Protein AF-A0A815ZXZ0-F1 (afdb_monomer_lite)

Foldseek 3Di:
D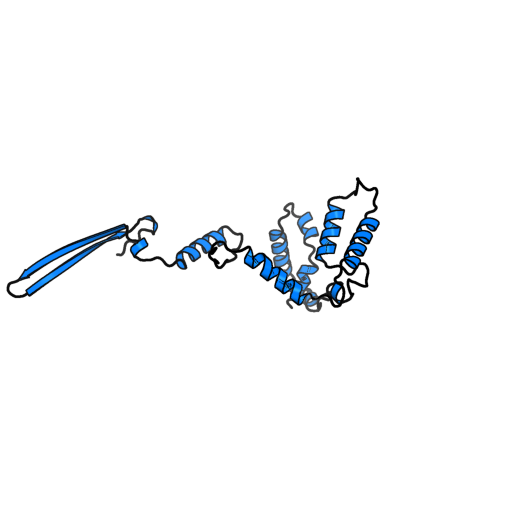ALLVLQVVVQPLVVVCVVPVDPDPVVSVVVSVVVVVPDDVVVSVVSVPDPDPPDDQLCVVDPLLPDQPSDGPVVVVVLVVCCVVCVDPVVPPDDSVRVSSVVSVVSNVPDDDPPDPVVVVVVCVVPVVVVVVPDDDPDPDDDDDFDPDPVRVVVVVVVVVVPDDDDPVNFFPDKDKDWDWDDDPPDTDIDIDIDTDTDCVVPDDPPD

Sequence (208 aa):
MTPFINYSRFFDLNTLTNSSKSKDINEARSIMVQTWRNLSDDKRQQYNHGVVKFYSPVTENYLPASNLGAITERLDDLIRNNITTHGKLDQTNMDKRTFEKMIHFKSLKSCIDPGESVEILAAQSIGEPSTQMTLNSKNTNNEVPILHSSSALGKAKRLQRRWSRLLFSQVIKTLNIHKKLSLKLNDHKHTYKIEFYFDEKYGKKTIK

Secondary structure (DSSP, 8-state):
--HHHHHHHHS-HHHHHTTSS---HHHHHHHHHHHHHHS-HHHHHTTTS--------HHHHS-TTTSTT---HHHHHHHHHHHHHTSS-TTTT--HHHHHHHHHHHHHHTSPPTT--HHHHHHHHHHHHHHH--S------------SSHHHHHHHHHHHHHHS---HHHHEEEEEEEEEEEEETTEEEEEEEEEEEE-GGG------

Structure (mmCIF, N/CA/C/O backbone):
data_AF-A0A815ZXZ0-F1
#
_entry.id   AF-A0A815ZXZ0-F1
#
loop_
_atom_site.group_PDB
_atom_site.id
_atom_site.type_symbol
_atom_site.label_atom_id
_atom_site.label_alt_id
_atom_site.label_comp_id
_atom_site.label_asym_id
_atom_site.label_entity_id
_atom_site.label_seq_id
_atom_site.pdbx_PDB_ins_code
_atom_site.Cartn_x
_atom_site.Cartn_y
_atom_site.Cartn_z
_atom_site.occupancy
_atom_site.B_iso_or_equiv
_atom_site.auth_seq_id
_atom_site.auth_comp_id
_atom_site.auth_asym_id
_atom_site.auth_atom_id
_atom_site.pdbx_PDB_model_num
ATOM 1 N N . MET A 1 1 ? -11.571 17.900 -16.005 1.00 54.81 1 MET A N 1
ATOM 2 C CA . MET A 1 1 ? -10.322 17.988 -15.209 1.00 54.81 1 MET A CA 1
ATOM 3 C C . MET A 1 1 ? -9.977 19.464 -15.036 1.00 54.81 1 MET A C 1
ATOM 5 O O . MET A 1 1 ? -10.298 20.225 -15.939 1.00 54.81 1 MET A O 1
ATOM 9 N N . THR A 1 2 ? -9.436 19.906 -13.896 1.00 72.50 2 THR A N 1
ATOM 10 C CA . THR A 1 2 ? -9.259 21.348 -13.632 1.00 72.50 2 THR A CA 1
ATOM 11 C C . THR A 1 2 ? -8.018 21.905 -14.350 1.00 72.50 2 THR A C 1
ATOM 13 O O . THR A 1 2 ? -6.964 21.270 -14.308 1.00 72.50 2 THR A O 1
ATOM 16 N N . PRO A 1 3 ? -8.083 23.098 -14.970 1.00 77.75 3 PRO A N 1
ATOM 17 C CA . PRO A 1 3 ? -6.946 23.701 -15.685 1.00 77.75 3 PRO A CA 1
ATOM 18 C C . PRO A 1 3 ? -5.706 23.952 -14.808 1.00 77.75 3 PRO A C 1
ATOM 20 O O . PRO A 1 3 ? -4.583 23.995 -15.309 1.00 77.75 3 PRO A O 1
ATOM 23 N N . PHE A 1 4 ? -5.882 24.011 -13.485 1.00 81.88 4 PHE A N 1
ATOM 24 C CA . PHE A 1 4 ? -4.778 24.067 -12.526 1.00 81.88 4 PHE A CA 1
ATOM 25 C C . PHE A 1 4 ? -3.883 22.816 -12.550 1.00 81.88 4 PHE A C 1
ATOM 27 O O . PHE A 1 4 ? -2.672 22.929 -12.379 1.00 81.88 4 PHE A O 1
ATOM 34 N N . ILE A 1 5 ? -4.450 21.627 -12.788 1.00 78.00 5 ILE A N 1
ATOM 35 C CA . ILE A 1 5 ? -3.670 20.381 -12.862 1.00 78.00 5 ILE A CA 1
ATOM 36 C C . ILE A 1 5 ? -2.712 20.439 -14.058 1.00 78.00 5 ILE A C 1
ATOM 38 O O . ILE A 1 5 ? -1.532 20.124 -13.913 1.00 78.00 5 ILE A O 1
ATOM 42 N N . ASN A 1 6 ? -3.187 20.927 -15.206 1.00 77.88 6 ASN A N 1
ATOM 43 C CA . ASN A 1 6 ? -2.356 21.117 -16.394 1.00 77.88 6 ASN A CA 1
ATOM 44 C C . ASN A 1 6 ? -1.231 22.122 -16.143 1.00 77.88 6 ASN A C 1
ATOM 46 O O . ASN A 1 6 ? -0.078 21.837 -16.452 1.00 77.88 6 ASN A O 1
ATOM 50 N N . TYR A 1 7 ? -1.548 23.254 -15.512 1.00 80.56 7 TYR A N 1
ATOM 51 C CA . TYR A 1 7 ? -0.552 24.248 -15.120 1.00 80.56 7 TYR A CA 1
ATOM 52 C C . TYR A 1 7 ? 0.526 23.679 -14.191 1.00 80.56 7 TYR A C 1
ATOM 54 O O . TYR A 1 7 ? 1.711 23.892 -14.427 1.00 80.56 7 TYR A O 1
ATOM 62 N N . SER A 1 8 ? 0.133 22.897 -13.178 1.00 78.25 8 SER A N 1
ATOM 63 C CA . SER A 1 8 ? 1.068 22.338 -12.192 1.00 78.25 8 SER A CA 1
ATOM 64 C C . SER A 1 8 ? 2.140 21.420 -12.789 1.00 78.25 8 SER A C 1
ATOM 66 O O . SER A 1 8 ? 3.202 21.266 -12.198 1.00 78.25 8 SER A O 1
ATOM 68 N N . ARG A 1 9 ? 1.887 20.833 -13.967 1.00 70.44 9 ARG A N 1
ATOM 69 C CA . ARG A 1 9 ? 2.828 19.938 -14.654 1.00 70.44 9 ARG A CA 1
ATOM 70 C C . ARG A 1 9 ? 3.883 20.683 -15.474 1.00 70.44 9 ARG A C 1
ATOM 72 O O . ARG A 1 9 ? 4.985 20.174 -15.622 1.00 70.44 9 ARG A O 1
ATOM 79 N N . PHE A 1 10 ? 3.547 21.862 -16.001 1.00 68.12 10 PHE A N 1
ATOM 80 C CA . PHE A 1 10 ? 4.496 22.747 -16.693 1.00 68.12 10 PHE A CA 1
ATOM 81 C C . PHE A 1 10 ? 5.265 23.653 -15.726 1.00 68.12 10 PHE A C 1
ATOM 83 O O . PHE A 1 10 ? 6.178 24.371 -16.127 1.00 68.12 10 PHE A O 1
ATOM 90 N N . PHE A 1 11 ? 4.878 23.642 -14.453 1.00 69.94 11 PHE A N 1
ATOM 91 C CA . PHE A 1 11 ? 5.520 24.413 -13.410 1.00 69.94 11 PHE A CA 1
ATOM 92 C C . PHE A 1 11 ? 6.686 23.608 -12.824 1.00 69.94 11 PHE A C 1
ATOM 94 O O . PHE A 1 11 ? 6.507 22.801 -11.912 1.00 69.94 11 PHE A O 1
ATOM 101 N N . ASP A 1 12 ? 7.890 23.815 -13.360 1.00 62.00 12 ASP A N 1
ATOM 102 C CA . ASP A 1 12 ? 9.103 23.186 -12.835 1.00 62.00 12 ASP A CA 1
ATOM 103 C C . ASP A 1 12 ? 9.381 23.669 -11.406 1.00 62.00 12 ASP A C 1
ATOM 105 O O . ASP A 1 12 ? 9.904 24.755 -11.168 1.00 62.00 12 ASP A O 1
ATOM 109 N N . LEU A 1 13 ? 9.058 22.832 -10.421 1.00 61.09 13 LEU A N 1
ATOM 110 C CA . LEU A 1 13 ? 9.315 23.131 -9.008 1.00 61.09 13 LEU A CA 1
ATOM 111 C C . LEU A 1 13 ? 10.818 23.320 -8.735 1.00 61.09 13 LEU A C 1
ATOM 113 O O . LEU A 1 13 ? 11.195 24.145 -7.905 1.00 61.09 13 LEU A O 1
ATOM 117 N N . ASN A 1 14 ? 11.673 22.608 -9.477 1.00 55.31 14 ASN A N 1
ATOM 118 C CA . ASN A 1 14 ? 13.122 22.601 -9.279 1.00 55.31 14 ASN A CA 1
ATOM 119 C C . ASN A 1 14 ? 13.812 23.913 -9.695 1.00 55.31 14 ASN A C 1
ATOM 121 O O . ASN A 1 14 ? 14.819 24.296 -9.100 1.00 55.31 14 ASN A O 1
ATOM 125 N N . THR A 1 15 ? 13.293 24.624 -10.700 1.00 57.81 15 THR A N 1
ATOM 126 C CA . THR A 1 15 ? 13.889 25.892 -11.163 1.00 57.81 15 THR A CA 1
ATOM 127 C C . THR A 1 15 ? 13.674 27.014 -10.145 1.00 57.81 15 THR A C 1
ATOM 129 O O . THR A 1 15 ? 14.557 27.848 -9.955 1.00 57.81 15 THR A O 1
ATOM 132 N N . LEU A 1 16 ? 12.560 26.979 -9.407 1.00 53.41 16 LEU A N 1
ATOM 133 C CA . LEU A 1 16 ? 12.253 27.923 -8.330 1.00 53.41 16 LEU A CA 1
ATOM 134 C C . LEU A 1 16 ? 12.920 27.556 -6.999 1.00 53.41 16 LEU A C 1
ATOM 136 O O . LEU A 1 16 ? 13.421 28.453 -6.322 1.00 53.41 16 LEU A O 1
ATOM 140 N N . THR A 1 17 ? 13.025 26.271 -6.638 1.00 52.16 17 THR A N 1
ATOM 141 C CA . THR A 1 17 ? 13.792 25.846 -5.445 1.00 52.16 17 THR A CA 1
ATOM 142 C C . THR A 1 17 ? 15.288 26.128 -5.559 1.00 52.16 17 THR A C 1
ATOM 144 O O . THR A 1 17 ? 15.982 26.145 -4.555 1.00 52.16 17 THR A O 1
ATOM 147 N N . ASN A 1 18 ? 15.813 26.351 -6.765 1.00 52.56 18 ASN A N 1
ATOM 148 C CA . ASN A 1 18 ? 17.195 26.804 -6.936 1.00 52.56 18 ASN A CA 1
ATOM 149 C C . ASN A 1 18 ? 17.353 28.312 -6.654 1.00 52.56 18 ASN A C 1
ATOM 151 O O . ASN A 1 18 ? 18.445 28.751 -6.302 1.00 52.56 18 ASN A O 1
ATOM 155 N N . SER A 1 19 ? 16.273 29.098 -6.774 1.00 53.25 19 SER A N 1
ATOM 156 C CA . SER A 1 19 ? 16.251 30.525 -6.414 1.00 53.25 19 SER A CA 1
ATOM 157 C C . SER A 1 19 ? 16.023 30.765 -4.914 1.00 53.25 19 SER A C 1
ATOM 159 O O . SER A 1 19 ? 16.573 31.711 -4.350 1.00 53.25 19 SER A O 1
ATOM 161 N N . SER A 1 20 ? 15.284 29.873 -4.247 1.00 51.66 20 SER A N 1
ATOM 162 C CA . SER A 1 20 ? 15.030 29.912 -2.804 1.00 51.66 20 SER A CA 1
ATOM 163 C C . SER A 1 20 ? 15.914 28.893 -2.087 1.00 51.66 20 SER A C 1
ATOM 165 O O . SER A 1 20 ? 15.788 27.699 -2.303 1.00 51.66 20 SER A O 1
ATOM 167 N N . LYS A 1 21 ? 16.799 29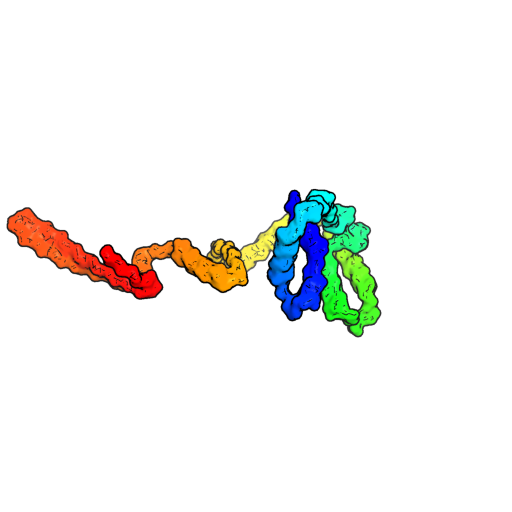.335 -1.189 1.00 51.06 21 LYS A N 1
ATOM 168 C CA . LYS A 1 21 ? 17.775 28.486 -0.465 1.00 51.06 21 LYS A CA 1
ATOM 169 C C . LYS A 1 21 ? 17.171 27.366 0.425 1.00 51.06 21 LYS A C 1
ATOM 171 O O . LYS A 1 21 ? 17.933 26.656 1.080 1.00 51.06 21 LYS A O 1
ATOM 176 N N . SER A 1 22 ? 15.850 27.181 0.471 1.00 50.78 22 SER A N 1
ATOM 177 C CA . SER A 1 22 ? 15.123 26.165 1.248 1.00 50.78 22 SER A CA 1
ATOM 178 C C . SER A 1 22 ? 14.596 25.031 0.348 1.00 50.78 22 SER A C 1
ATOM 180 O O . SER A 1 22 ? 13.819 25.245 -0.578 1.00 50.78 22 SER A O 1
ATOM 182 N N . LYS A 1 23 ? 14.958 23.775 0.653 1.00 56.69 23 LYS A N 1
ATOM 183 C CA . LYS A 1 23 ? 14.421 22.559 -0.002 1.00 56.69 23 LYS A CA 1
ATOM 184 C C . LYS A 1 23 ? 13.005 22.196 0.491 1.00 56.69 23 LYS A C 1
ATOM 186 O O . LYS A 1 23 ? 12.684 21.016 0.628 1.00 56.69 23 LYS A O 1
ATOM 191 N N . ASP A 1 24 ? 12.166 23.181 0.807 1.00 70.12 24 ASP A N 1
ATOM 192 C CA . ASP A 1 24 ? 10.838 22.932 1.369 1.00 70.12 24 ASP A CA 1
ATOM 193 C C . ASP A 1 24 ? 9.780 22.819 0.265 1.00 70.12 24 ASP A C 1
ATOM 195 O O . ASP A 1 24 ? 9.314 23.794 -0.326 1.00 70.12 24 ASP A O 1
ATOM 199 N N . ILE A 1 25 ? 9.352 21.584 -0.001 1.00 68.62 25 ILE A N 1
ATOM 200 C CA . ILE A 1 25 ? 8.386 21.242 -1.060 1.00 68.62 25 ILE A CA 1
ATOM 201 C C . ILE A 1 25 ? 7.045 21.983 -0.864 1.00 68.62 25 ILE A C 1
ATOM 203 O O . ILE A 1 25 ? 6.338 22.293 -1.826 1.00 68.62 25 ILE A O 1
ATOM 207 N N . ASN A 1 26 ? 6.681 22.290 0.383 1.00 75.62 26 ASN A N 1
ATOM 208 C CA . ASN A 1 26 ? 5.430 22.977 0.718 1.00 75.62 26 ASN A CA 1
ATOM 209 C C . ASN A 1 26 ? 5.439 24.465 0.332 1.00 75.62 26 ASN A C 1
ATOM 211 O O . ASN A 1 26 ? 4.397 25.013 -0.040 1.00 75.62 26 ASN A O 1
ATOM 215 N N . GLU A 1 27 ? 6.606 25.107 0.371 1.00 76.94 27 GLU A N 1
ATOM 216 C CA . GLU A 1 27 ? 6.781 26.499 -0.044 1.00 76.94 27 GLU A CA 1
ATOM 217 C C . GLU A 1 27 ? 6.644 26.616 -1.567 1.00 76.94 27 GLU A C 1
ATOM 219 O O . GLU A 1 27 ? 5.838 27.402 -2.067 1.00 76.94 27 GLU A O 1
ATOM 224 N N . ALA A 1 28 ? 7.309 25.722 -2.307 1.00 71.50 28 ALA A N 1
ATOM 225 C CA . ALA A 1 28 ? 7.220 25.653 -3.764 1.00 71.50 28 ALA A CA 1
ATOM 226 C C . ALA A 1 28 ? 5.778 25.407 -4.257 1.00 71.50 28 ALA A C 1
ATOM 228 O O . ALA A 1 28 ? 5.308 26.055 -5.196 1.00 71.50 28 ALA A O 1
ATOM 229 N N . ARG A 1 29 ? 5.023 24.540 -3.567 1.00 77.00 29 ARG A N 1
ATOM 230 C CA . ARG A 1 29 ? 3.589 24.327 -3.839 1.00 77.00 29 ARG A CA 1
ATOM 231 C C . ARG A 1 29 ? 2.750 25.582 -3.595 1.00 77.00 29 ARG A C 1
ATOM 233 O O . ARG A 1 29 ? 1.833 25.857 -4.365 1.00 77.00 29 ARG A O 1
ATOM 240 N N . SER A 1 30 ? 3.058 26.350 -2.552 1.00 81.75 30 SER A N 1
ATOM 241 C CA . SER A 1 30 ? 2.340 27.591 -2.231 1.00 81.75 30 SER A CA 1
ATOM 242 C C . SER A 1 30 ? 2.592 28.672 -3.288 1.00 81.75 30 SER A C 1
ATOM 244 O O . SER A 1 30 ? 1.651 29.322 -3.744 1.00 81.75 30 SER A O 1
ATOM 246 N N . ILE A 1 31 ? 3.838 28.797 -3.756 1.00 81.06 31 ILE A N 1
ATOM 247 C CA . ILE A 1 31 ? 4.227 29.697 -4.854 1.00 81.06 31 ILE A CA 1
ATOM 248 C C . ILE A 1 31 ? 3.514 29.308 -6.156 1.00 81.06 31 ILE A C 1
ATOM 250 O O . ILE A 1 31 ? 2.972 30.167 -6.852 1.00 81.06 31 ILE A O 1
ATOM 254 N N . MET A 1 32 ? 3.438 28.015 -6.470 1.00 81.62 32 MET A N 1
ATOM 255 C CA . MET A 1 32 ? 2.708 27.517 -7.639 1.00 81.62 32 MET A CA 1
ATOM 256 C C . MET A 1 32 ? 1.215 27.885 -7.594 1.00 81.62 32 MET A C 1
ATOM 258 O O . MET A 1 32 ? 0.645 28.341 -8.584 1.00 81.62 32 MET A O 1
ATOM 262 N N . VAL A 1 33 ? 0.571 27.740 -6.433 1.00 85.06 33 VAL A N 1
ATOM 263 C CA . VAL A 1 33 ? -0.837 28.135 -6.261 1.00 85.06 33 VAL A CA 1
ATOM 264 C C . VAL A 1 33 ? -1.006 29.647 -6.422 1.00 85.06 33 VAL A C 1
ATOM 266 O O . VAL A 1 33 ? -1.959 30.092 -7.064 1.00 85.06 33 VAL A O 1
ATOM 269 N N . GLN A 1 34 ? -0.091 30.447 -5.872 1.00 83.56 34 GLN A N 1
ATOM 270 C CA . GLN A 1 34 ? -0.179 31.903 -5.953 1.00 83.56 34 GLN A CA 1
ATOM 271 C C . GLN A 1 34 ? 0.055 32.418 -7.379 1.00 83.56 34 GLN A C 1
ATOM 273 O O . GLN A 1 34 ? -0.688 33.270 -7.859 1.00 83.56 34 GLN A O 1
ATOM 278 N N . THR A 1 35 ? 1.036 31.862 -8.088 1.00 84.69 35 THR A N 1
ATOM 279 C CA . THR A 1 35 ? 1.310 32.202 -9.493 1.00 84.69 35 THR A CA 1
ATOM 280 C C . THR A 1 35 ? 0.135 31.837 -10.401 1.00 84.69 35 THR A C 1
ATOM 282 O O . THR A 1 35 ? -0.267 32.658 -11.222 1.00 84.69 35 THR A O 1
ATOM 285 N N . TRP A 1 36 ? -0.512 30.685 -10.180 1.00 84.00 36 TRP A N 1
ATOM 286 C CA . TRP A 1 36 ? -1.761 30.326 -10.862 1.00 84.00 36 TRP A CA 1
ATOM 287 C C . TRP A 1 36 ? -2.885 31.343 -10.632 1.00 84.00 36 TRP A C 1
ATOM 289 O O . TRP A 1 36 ? -3.589 31.740 -11.565 1.00 84.00 36 TRP A O 1
ATOM 299 N N . ARG A 1 37 ? -3.059 31.785 -9.382 1.00 85.25 37 ARG A N 1
ATOM 300 C CA . ARG A 1 37 ? -4.086 32.768 -9.000 1.00 85.25 37 ARG A CA 1
ATOM 301 C C . ARG A 1 37 ? -3.828 34.164 -9.571 1.00 85.25 37 ARG A C 1
ATOM 303 O O . ARG A 1 37 ? -4.792 34.876 -9.832 1.00 85.25 37 ARG A O 1
ATOM 310 N N . ASN A 1 38 ? -2.570 34.512 -9.821 1.00 86.25 38 ASN A N 1
ATOM 311 C CA . ASN A 1 38 ? -2.175 35.809 -10.373 1.00 86.25 38 ASN A CA 1
ATOM 312 C C . ASN A 1 38 ? -2.151 35.849 -11.916 1.00 86.25 38 ASN A C 1
ATOM 314 O O . ASN A 1 38 ? -2.022 36.925 -12.493 1.00 86.25 38 ASN A O 1
ATOM 318 N N . LEU A 1 39 ? -2.246 34.702 -12.596 1.00 82.56 39 LEU A N 1
ATOM 319 C CA . LEU A 1 39 ? -2.323 34.635 -14.060 1.00 82.56 39 LEU A CA 1
ATOM 320 C C . LEU A 1 39 ? -3.652 35.198 -14.587 1.00 82.56 39 LEU A C 1
ATOM 322 O O . LEU A 1 39 ? -4.705 34.950 -14.002 1.00 82.56 39 LEU A O 1
ATOM 326 N N . SER A 1 40 ? -3.592 35.912 -15.716 1.00 85.31 40 SER A N 1
ATOM 327 C CA . SER A 1 40 ? -4.771 36.412 -16.433 1.00 85.31 40 SER A CA 1
ATOM 328 C C . SER A 1 40 ? -5.588 35.274 -17.049 1.00 85.31 40 SER A C 1
ATOM 330 O O . SER A 1 40 ? -5.041 34.220 -17.386 1.00 85.31 40 SER A O 1
ATOM 332 N N . ASP A 1 41 ? -6.892 35.491 -17.229 1.00 80.06 41 ASP A N 1
ATOM 333 C CA . ASP A 1 41 ? -7.808 34.452 -17.714 1.00 80.06 41 ASP A CA 1
ATOM 334 C C . ASP A 1 41 ? -7.492 33.995 -19.150 1.00 80.06 41 ASP A C 1
ATOM 336 O O . ASP A 1 41 ? -7.552 32.796 -19.424 1.00 80.06 41 ASP A O 1
ATOM 340 N N . ASP A 1 42 ? -6.981 34.882 -20.011 1.00 81.75 42 ASP A N 1
ATOM 341 C CA . ASP A 1 42 ? -6.497 34.528 -21.359 1.00 81.75 42 ASP A CA 1
ATOM 342 C C . ASP A 1 42 ? -5.358 33.497 -21.305 1.00 81.75 42 ASP A C 1
ATOM 344 O O . ASP A 1 42 ? -5.334 32.503 -22.035 1.00 81.75 42 ASP A O 1
ATOM 348 N N . LYS A 1 43 ? -4.418 33.683 -20.366 1.00 79.25 43 LYS A N 1
ATOM 349 C CA . LYS A 1 43 ? -3.324 32.734 -20.122 1.00 79.25 43 LYS A CA 1
ATOM 350 C C . LYS A 1 43 ? -3.798 31.495 -19.376 1.00 79.25 43 LYS A C 1
ATOM 352 O O . LYS A 1 43 ? -3.093 30.495 -19.391 1.00 79.25 43 LYS A O 1
ATOM 357 N N . ARG A 1 44 ? -4.946 31.508 -18.701 1.00 79.06 44 ARG A N 1
ATOM 358 C CA . ARG A 1 44 ? -5.527 30.286 -18.120 1.00 79.06 44 ARG A CA 1
ATOM 359 C C . ARG A 1 44 ? -6.203 29.436 -19.182 1.00 79.06 44 ARG A C 1
ATOM 361 O O . ARG A 1 44 ? -6.147 28.210 -19.102 1.00 79.06 44 ARG A O 1
ATOM 368 N N . GLN A 1 45 ? -6.769 30.075 -20.201 1.00 79.25 45 GLN A N 1
ATOM 369 C CA . GLN A 1 45 ? -7.465 29.413 -21.295 1.00 79.25 45 GLN A CA 1
ATOM 370 C C . GLN A 1 45 ? -6.543 28.495 -22.113 1.00 79.25 45 GLN A C 1
ATOM 372 O O . GLN A 1 45 ? -6.984 27.432 -22.545 1.00 79.25 45 GLN A O 1
ATOM 377 N N . GLN A 1 46 ? -5.242 28.802 -22.211 1.00 79.19 46 GLN A N 1
ATOM 378 C CA . GLN A 1 46 ? -4.256 27.898 -22.828 1.00 79.19 46 GLN A CA 1
ATOM 379 C C . GLN A 1 46 ? -4.146 26.540 -22.101 1.00 79.19 46 GLN A C 1
ATOM 381 O O . GLN A 1 46 ? -3.860 25.519 -22.720 1.00 79.19 46 GLN A O 1
ATOM 386 N N . TYR A 1 47 ? -4.435 26.499 -20.794 1.00 75.06 47 TYR A N 1
ATOM 387 C CA . TYR A 1 47 ? -4.406 25.276 -19.986 1.00 75.06 47 TYR A CA 1
ATOM 388 C C . TYR A 1 47 ? -5.757 24.543 -19.954 1.00 75.06 47 TYR A C 1
ATOM 390 O O . TYR A 1 47 ? -5.824 23.428 -19.432 1.00 75.06 47 TYR A O 1
ATOM 398 N N . ASN A 1 48 ? -6.817 25.119 -20.543 1.00 74.25 48 ASN A N 1
ATOM 399 C CA . ASN A 1 48 ? -8.115 24.453 -20.712 1.00 74.25 48 ASN A CA 1
ATOM 400 C C . ASN A 1 48 ? -8.096 23.395 -21.830 1.00 74.25 48 ASN A C 1
ATOM 402 O O . ASN A 1 48 ? -8.916 22.480 -21.800 1.00 74.25 48 ASN A O 1
ATOM 406 N N . HIS A 1 49 ? -7.173 23.487 -22.797 1.00 63.66 49 HIS A N 1
ATOM 407 C CA . HIS A 1 49 ? -7.176 22.653 -24.011 1.00 63.66 49 HIS A CA 1
ATOM 408 C C . HIS A 1 49 ? -6.102 21.558 -24.072 1.00 63.66 49 HIS A C 1
ATOM 410 O O . HIS A 1 49 ? -5.856 20.979 -25.125 1.00 63.66 49 HIS A O 1
ATOM 416 N N . GLY A 1 50 ? -5.509 21.196 -22.937 1.00 58.59 50 GLY A N 1
ATOM 417 C CA . GLY A 1 50 ? -4.668 20.006 -22.832 1.00 58.59 50 GLY A CA 1
ATOM 418 C C . GLY A 1 50 ? -5.441 18.861 -22.194 1.00 58.59 50 GLY A C 1
ATOM 419 O O . GLY A 1 50 ? -5.488 18.771 -20.969 1.00 58.59 50 GLY A O 1
ATOM 420 N N . VAL A 1 51 ? -6.033 17.962 -22.983 1.00 58.75 51 VAL A N 1
ATOM 421 C CA . VAL A 1 51 ? -6.321 16.623 -22.452 1.00 58.75 51 VAL A CA 1
ATOM 422 C C . VAL A 1 51 ? -4.955 16.004 -22.194 1.00 58.75 51 VAL A C 1
ATOM 424 O O . VAL A 1 51 ? -4.189 15.768 -23.128 1.00 58.75 51 VAL A O 1
ATOM 427 N N . VAL A 1 52 ? -4.602 15.824 -20.923 1.00 56.28 52 VAL A N 1
ATOM 428 C CA . VAL A 1 52 ? -3.388 15.102 -20.553 1.00 56.28 52 VAL A CA 1
ATOM 429 C C . VAL A 1 52 ? -3.439 13.754 -21.261 1.00 56.28 52 VAL A C 1
ATOM 431 O O . VAL A 1 52 ? -4.348 12.966 -21.008 1.00 56.28 52 VAL A O 1
ATOM 434 N N . LYS A 1 53 ? -2.472 13.483 -22.146 1.00 56.12 53 LYS A N 1
ATOM 435 C CA . LYS A 1 53 ? -2.215 12.111 -22.577 1.00 56.12 53 LYS A CA 1
ATOM 436 C C . LYS A 1 53 ? -1.736 11.370 -21.337 1.00 56.12 53 LYS A C 1
ATOM 438 O O . LYS A 1 53 ? -0.592 11.524 -20.908 1.00 56.12 53 LYS A O 1
ATOM 443 N N . PHE A 1 54 ? -2.658 10.659 -20.703 1.00 62.41 54 PHE A N 1
ATOM 444 C CA . PHE A 1 54 ? -2.305 9.608 -19.773 1.00 62.41 54 PHE A CA 1
ATOM 445 C C . PHE A 1 54 ? -1.563 8.568 -20.598 1.00 62.41 54 PHE A C 1
ATOM 447 O O . PHE A 1 54 ? -2.133 7.971 -21.509 1.00 62.41 54 PHE A O 1
ATOM 454 N N . TYR A 1 55 ? -0.263 8.441 -20.349 1.00 74.62 55 TYR A N 1
ATOM 455 C CA . TYR A 1 55 ? 0.462 7.293 -20.852 1.00 74.62 55 TYR A CA 1
ATOM 456 C C . TYR A 1 55 ? 0.114 6.150 -19.920 1.00 74.62 55 TY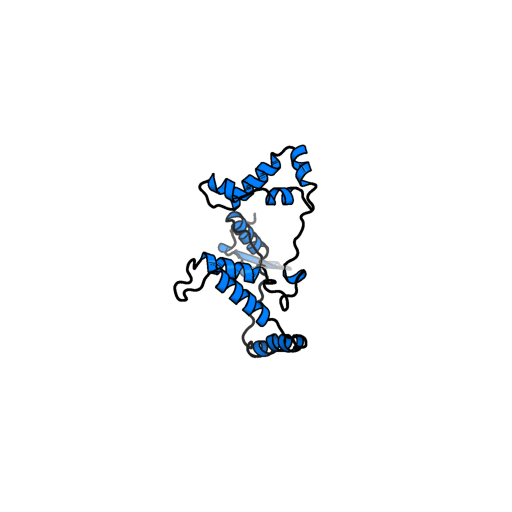R A C 1
ATOM 458 O O . TYR A 1 55 ? 0.424 6.199 -18.730 1.00 74.62 55 TYR A O 1
ATOM 466 N N . SER A 1 56 ? -0.590 5.171 -20.466 1.00 82.62 56 SER A N 1
ATOM 467 C CA . SER A 1 56 ? -0.748 3.876 -19.831 1.00 82.62 56 SER A CA 1
ATOM 468 C C . SER A 1 56 ? 0.621 3.311 -19.443 1.00 82.62 56 SER A C 1
ATOM 470 O O . SER A 1 56 ? 1.588 3.518 -20.194 1.00 82.62 56 SER A O 1
ATOM 472 N N . PRO A 1 57 ? 0.725 2.596 -18.309 1.00 89.62 57 PRO A N 1
ATOM 473 C CA . PRO A 1 57 ? 1.941 1.886 -17.946 1.00 89.62 57 PRO A CA 1
ATOM 474 C C . PRO A 1 57 ? 2.448 1.039 -19.115 1.00 89.62 57 PRO A C 1
ATOM 476 O O . PRO A 1 57 ? 1.666 0.487 -19.892 1.00 89.62 57 PRO A O 1
ATOM 479 N N . VAL A 1 58 ? 3.769 0.894 -19.237 1.00 89.69 58 VAL A N 1
ATOM 480 C CA . VAL A 1 58 ? 4.381 0.134 -20.344 1.00 89.69 58 VAL A CA 1
ATOM 481 C C . VAL A 1 58 ? 3.844 -1.300 -20.396 1.00 89.69 58 VAL A C 1
ATOM 483 O O . VAL A 1 58 ? 3.623 -1.831 -21.481 1.00 89.69 58 VAL A O 1
ATOM 486 N N . THR A 1 59 ? 3.551 -1.885 -19.233 1.00 89.44 59 THR A N 1
ATOM 487 C CA . THR A 1 59 ? 3.000 -3.237 -19.078 1.00 89.44 59 THR A CA 1
ATOM 488 C C . THR A 1 59 ? 1.573 -3.404 -19.606 1.00 89.44 59 THR A C 1
ATOM 490 O O . THR A 1 59 ? 1.131 -4.532 -19.784 1.00 89.44 59 THR A O 1
ATOM 493 N N . GLU A 1 60 ? 0.835 -2.312 -19.821 1.00 91.75 60 GLU A N 1
ATOM 494 C CA . GLU A 1 60 ? -0.503 -2.355 -20.427 1.00 91.75 60 GLU A CA 1
ATOM 495 C C . GLU A 1 60 ? -0.406 -2.496 -21.949 1.00 91.75 60 GLU A C 1
ATOM 497 O O . GLU A 1 60 ? -1.117 -3.290 -22.555 1.00 91.75 60 GLU A O 1
ATOM 502 N N . ASN A 1 61 ? 0.520 -1.758 -22.563 1.00 90.06 61 ASN A N 1
ATOM 503 C CA . ASN A 1 61 ? 0.710 -1.772 -24.014 1.00 90.06 61 ASN A CA 1
ATOM 504 C C . ASN A 1 61 ? 1.583 -2.941 -24.487 1.00 90.06 61 ASN A C 1
ATOM 506 O O . ASN A 1 61 ? 1.475 -3.372 -25.633 1.00 90.06 61 ASN A O 1
ATOM 510 N N . TYR A 1 62 ? 2.468 -3.442 -23.623 1.00 92.81 62 TYR A N 1
ATOM 511 C CA . TYR A 1 62 ? 3.451 -4.461 -23.962 1.00 92.81 62 TYR A CA 1
ATOM 512 C C . TYR A 1 62 ? 3.471 -5.567 -22.915 1.00 92.81 62 TYR A C 1
ATOM 514 O O . TYR A 1 62 ? 3.655 -5.313 -21.727 1.00 92.81 62 TYR A O 1
ATOM 522 N N . LEU A 1 63 ? 3.370 -6.816 -23.376 1.00 90.81 63 LEU A N 1
ATOM 523 C CA . LEU A 1 63 ? 3.441 -7.980 -22.499 1.00 90.81 63 LEU A CA 1
ATOM 524 C C . LEU A 1 63 ? 4.843 -8.108 -21.860 1.00 90.81 63 LEU A C 1
ATOM 526 O O . LEU A 1 63 ? 5.819 -8.260 -22.608 1.00 90.81 63 LEU A O 1
ATOM 530 N N . PRO A 1 64 ? 4.955 -8.136 -20.515 1.00 91.62 64 PRO A N 1
ATOM 531 C CA . PRO A 1 64 ? 6.238 -8.243 -19.811 1.00 91.62 64 PRO A CA 1
ATOM 532 C C . PRO A 1 64 ? 7.016 -9.529 -20.080 1.00 91.62 64 PRO A C 1
ATOM 534 O O . PRO A 1 64 ? 8.228 -9.539 -19.919 1.00 91.62 64 PRO A O 1
ATOM 537 N N . ALA A 1 65 ? 6.334 -10.603 -20.490 1.00 89.50 65 ALA A N 1
ATOM 538 C CA . ALA A 1 65 ? 6.942 -11.902 -20.779 1.00 89.50 65 ALA A CA 1
ATOM 539 C C . ALA A 1 65 ? 7.557 -11.997 -22.189 1.00 89.50 65 ALA A C 1
ATOM 541 O O . ALA A 1 65 ? 8.355 -12.892 -22.454 1.00 89.50 65 ALA A O 1
ATOM 542 N N . SER A 1 66 ? 7.200 -11.083 -23.101 1.00 90.75 66 SER A N 1
ATOM 543 C CA . SER A 1 66 ? 7.653 -11.114 -24.502 1.00 90.75 66 SER A CA 1
ATOM 544 C C . SER A 1 66 ? 8.530 -9.924 -24.882 1.00 90.75 66 SER A C 1
ATOM 546 O O . SER A 1 66 ? 9.369 -10.046 -25.771 1.00 90.75 66 SER A O 1
ATOM 548 N N . ASN A 1 67 ? 8.332 -8.769 -24.247 1.00 92.88 67 ASN A N 1
ATOM 549 C CA . ASN A 1 67 ? 8.984 -7.525 -24.637 1.00 92.88 67 ASN A CA 1
ATOM 550 C C . ASN A 1 67 ? 10.044 -7.134 -23.607 1.00 92.88 67 ASN A C 1
ATOM 552 O O . ASN A 1 67 ? 9.737 -6.840 -22.452 1.00 92.88 67 ASN A O 1
ATOM 556 N N . LEU A 1 68 ? 11.309 -7.100 -24.029 1.00 91.25 68 LEU A N 1
ATOM 557 C CA . LEU A 1 68 ? 12.402 -6.668 -23.161 1.00 91.25 68 LEU A CA 1
ATOM 558 C C . LEU A 1 68 ? 12.232 -5.186 -22.797 1.00 91.25 68 LEU A C 1
ATOM 560 O O . LEU A 1 68 ? 12.070 -4.341 -23.673 1.00 91.25 68 LEU A O 1
ATOM 564 N N . GLY A 1 69 ? 12.300 -4.875 -21.502 1.00 87.44 69 GLY A N 1
ATOM 565 C CA . GLY A 1 69 ? 12.097 -3.515 -20.992 1.00 87.44 69 GLY A CA 1
ATOM 566 C C . GLY A 1 69 ? 10.630 -3.153 -20.727 1.00 87.44 69 GLY A C 1
ATOM 567 O O . GLY A 1 69 ? 10.372 -2.080 -20.190 1.00 87.44 69 GLY A O 1
ATOM 568 N N . ALA A 1 70 ? 9.672 -4.045 -21.018 1.00 93.44 70 ALA A N 1
ATOM 569 C CA . ALA A 1 70 ? 8.289 -3.910 -20.559 1.00 93.44 70 ALA A CA 1
ATOM 570 C C . ALA A 1 70 ? 8.175 -4.292 -19.074 1.00 93.44 70 ALA A C 1
ATOM 572 O O . ALA A 1 70 ? 7.642 -5.338 -18.709 1.00 93.44 70 ALA A O 1
ATOM 573 N N . I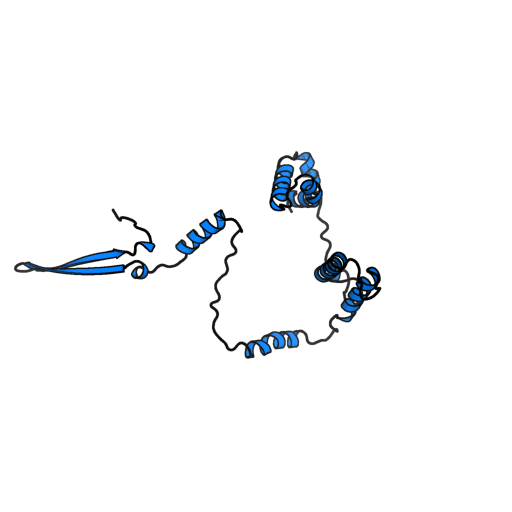LE A 1 71 ? 8.737 -3.446 -18.213 1.00 93.88 71 ILE A N 1
ATOM 574 C CA . ILE A 1 71 ? 8.776 -3.637 -16.762 1.00 93.88 71 ILE A CA 1
ATOM 575 C C . ILE A 1 71 ? 7.807 -2.697 -16.043 1.00 93.88 71 ILE A C 1
ATOM 577 O O . ILE A 1 71 ? 7.309 -1.723 -16.609 1.00 93.88 71 ILE A O 1
ATOM 581 N N . THR A 1 72 ? 7.536 -2.989 -14.772 1.00 93.81 72 THR A N 1
ATOM 582 C CA . THR A 1 72 ? 6.727 -2.114 -13.918 1.00 93.81 72 THR A CA 1
ATOM 583 C C . THR A 1 72 ? 7.504 -0.855 -13.534 1.00 93.81 72 THR A C 1
ATOM 585 O O . THR A 1 72 ? 8.720 -0.900 -13.344 1.00 93.81 72 THR A O 1
ATOM 588 N N . GLU A 1 73 ? 6.793 0.259 -13.342 1.00 92.50 73 GLU A N 1
ATOM 589 C CA . GLU A 1 73 ? 7.385 1.547 -12.936 1.00 92.50 73 GLU A CA 1
ATOM 590 C C . GLU A 1 73 ? 8.209 1.417 -11.650 1.00 92.50 73 GLU A C 1
ATOM 592 O O . GLU A 1 73 ? 9.306 1.952 -11.539 1.00 92.50 73 GLU A O 1
ATOM 597 N N . ARG A 1 74 ? 7.731 0.602 -10.703 1.00 93.75 74 ARG A N 1
ATOM 598 C CA . ARG A 1 74 ? 8.449 0.326 -9.458 1.00 93.75 74 ARG A CA 1
ATOM 599 C C . ARG A 1 74 ? 9.805 -0.341 -9.700 1.00 93.75 74 ARG A C 1
ATOM 601 O O . ARG A 1 74 ? 10.763 -0.018 -9.002 1.00 93.75 74 ARG A O 1
ATOM 608 N N . LEU A 1 75 ? 9.891 -1.301 -10.623 1.00 93.56 75 LEU A N 1
ATOM 609 C CA . LEU A 1 75 ? 11.161 -1.962 -10.928 1.00 93.56 75 LEU A CA 1
ATOM 610 C C . LEU A 1 75 ? 12.116 -0.998 -11.638 1.00 93.56 75 LEU A C 1
ATOM 612 O O . LEU A 1 75 ? 13.299 -0.974 -11.310 1.00 93.56 75 LEU A O 1
ATOM 616 N N . ASP A 1 76 ? 11.598 -0.177 -12.549 1.00 93.12 76 ASP A N 1
ATOM 617 C CA . ASP A 1 76 ? 12.373 0.860 -13.233 1.00 93.12 76 ASP A CA 1
ATOM 618 C C . ASP A 1 76 ? 12.953 1.872 -12.229 1.00 93.12 76 ASP A C 1
ATOM 620 O O . ASP A 1 76 ? 14.158 2.131 -12.222 1.00 93.12 76 ASP A O 1
ATOM 624 N N . ASP A 1 77 ? 12.140 2.343 -11.280 1.00 93.19 77 ASP A N 1
ATOM 625 C CA . ASP A 1 77 ? 12.588 3.214 -10.190 1.00 93.19 77 ASP A CA 1
ATOM 626 C C . ASP A 1 77 ? 13.680 2.561 -9.340 1.00 93.19 77 ASP A C 1
ATOM 628 O O . ASP A 1 77 ? 14.679 3.199 -9.001 1.00 93.19 77 ASP A O 1
ATOM 632 N N . LEU A 1 78 ? 13.531 1.275 -9.005 1.00 92.81 78 LEU A N 1
ATOM 633 C CA . LEU A 1 78 ? 14.556 0.539 -8.268 1.00 92.81 78 LEU A CA 1
ATOM 634 C C . LEU A 1 78 ? 15.861 0.468 -9.063 1.00 92.81 78 LEU A C 1
ATOM 636 O O . LEU A 1 78 ? 16.919 0.732 -8.495 1.00 92.81 78 LEU A O 1
ATOM 640 N N . ILE A 1 79 ? 15.815 0.157 -10.359 1.00 91.12 79 ILE A N 1
ATOM 641 C CA . ILE A 1 79 ? 17.007 0.102 -11.217 1.00 91.12 79 ILE A CA 1
ATOM 642 C C . ILE A 1 79 ? 17.696 1.469 -11.247 1.00 91.12 79 ILE A C 1
ATOM 644 O O . ILE A 1 79 ? 18.893 1.563 -10.968 1.00 91.12 79 ILE A O 1
ATOM 648 N N . ARG A 1 80 ? 16.941 2.542 -11.504 1.00 90.06 80 ARG A N 1
ATOM 649 C CA . ARG A 1 80 ? 17.466 3.913 -11.553 1.00 90.06 80 ARG A CA 1
ATOM 650 C C . ARG A 1 80 ? 18.082 4.335 -10.224 1.00 90.06 80 ARG A C 1
ATOM 652 O O . ARG A 1 80 ? 19.195 4.856 -10.215 1.00 90.06 80 ARG A O 1
ATOM 659 N N . ASN A 1 81 ? 17.403 4.077 -9.108 1.00 91.00 81 ASN A N 1
ATOM 660 C CA . ASN A 1 81 ? 17.893 4.410 -7.769 1.00 91.00 81 ASN A CA 1
ATOM 661 C C . ASN A 1 81 ? 19.167 3.636 -7.413 1.00 91.00 81 ASN A C 1
ATOM 663 O O . ASN A 1 81 ? 20.085 4.197 -6.819 1.00 91.00 81 ASN A O 1
ATOM 667 N N . ASN A 1 82 ? 19.266 2.367 -7.814 1.00 88.06 82 ASN A N 1
ATOM 668 C CA . ASN A 1 82 ? 20.487 1.585 -7.623 1.00 88.06 82 ASN A CA 1
ATOM 669 C C . ASN A 1 82 ? 21.650 2.133 -8.465 1.00 88.06 82 ASN A C 1
ATOM 671 O O . ASN A 1 82 ? 22.754 2.293 -7.947 1.00 88.06 82 ASN A O 1
ATOM 675 N N . ILE A 1 83 ? 21.410 2.482 -9.734 1.00 85.94 83 ILE A N 1
ATOM 676 C CA . ILE A 1 83 ? 22.441 3.037 -10.628 1.00 85.94 83 ILE A CA 1
ATOM 677 C C . ILE A 1 83 ? 22.918 4.419 -10.155 1.00 85.94 83 ILE A C 1
ATOM 679 O O . ILE A 1 83 ? 24.107 4.727 -10.267 1.00 85.94 83 ILE A O 1
ATOM 683 N N . THR A 1 84 ? 22.016 5.265 -9.645 1.00 84.81 84 THR A N 1
ATOM 684 C CA . THR A 1 84 ? 22.374 6.598 -9.130 1.00 84.81 84 THR A CA 1
ATOM 685 C C . THR A 1 84 ? 23.130 6.514 -7.809 1.00 84.81 84 THR A C 1
ATOM 687 O O . THR A 1 84 ? 24.113 7.232 -7.633 1.00 84.81 84 THR A O 1
ATOM 690 N N . THR A 1 85 ? 22.717 5.614 -6.913 1.00 83.00 85 THR A N 1
ATOM 691 C CA . THR A 1 85 ? 23.340 5.426 -5.593 1.00 83.00 85 THR A CA 1
ATOM 692 C C . THR A 1 85 ? 24.729 4.793 -5.704 1.00 83.00 85 THR A C 1
ATOM 694 O O . THR A 1 85 ? 25.661 5.216 -5.025 1.00 83.00 85 THR A O 1
ATOM 697 N N . HIS A 1 86 ? 24.898 3.814 -6.595 1.00 73.75 86 HIS A N 1
ATOM 698 C CA . HIS A 1 86 ? 26.136 3.048 -6.758 1.00 73.75 86 HIS A CA 1
ATOM 699 C C . HIS A 1 86 ? 26.842 3.389 -8.073 1.00 73.75 86 HIS A C 1
ATOM 701 O O . HIS A 1 86 ? 27.173 2.503 -8.851 1.00 73.75 86 HIS A O 1
ATOM 707 N N . GLY A 1 87 ? 27.061 4.686 -8.333 1.00 63.41 87 GLY A N 1
ATOM 708 C CA . GLY A 1 87 ? 27.506 5.260 -9.614 1.00 63.41 87 GLY A CA 1
ATOM 709 C C . GLY A 1 87 ? 28.686 4.587 -10.341 1.00 63.41 87 GLY A C 1
ATOM 710 O O . GLY A 1 87 ? 28.849 4.841 -11.541 1.00 63.41 87 GLY A O 1
ATOM 711 N N . LYS A 1 88 ? 29.448 3.715 -9.670 1.00 61.91 88 LYS A N 1
ATOM 712 C CA . LYS A 1 88 ? 30.271 2.661 -10.267 1.00 61.91 88 LYS A CA 1
ATOM 713 C C . LYS A 1 88 ? 29.956 1.311 -9.606 1.00 61.91 88 LYS A C 1
ATOM 715 O O . LYS A 1 88 ? 30.000 1.178 -8.385 1.00 61.91 88 LYS A O 1
ATOM 720 N N . LEU A 1 89 ? 29.680 0.293 -10.421 1.00 62.59 89 LEU A N 1
ATOM 721 C CA . LEU A 1 89 ? 29.592 -1.110 -9.999 1.00 62.59 89 LEU A CA 1
ATOM 722 C C . LEU A 1 89 ? 31.022 -1.645 -9.762 1.00 62.59 89 LEU A C 1
ATOM 724 O O . LEU A 1 89 ? 31.484 -2.547 -10.458 1.00 62.59 89 LEU A O 1
ATOM 728 N N . ASP A 1 90 ? 31.745 -1.034 -8.816 1.00 57.56 90 ASP A N 1
ATOM 729 C CA . ASP A 1 90 ? 33.207 -1.135 -8.644 1.00 57.56 90 ASP A CA 1
ATOM 730 C C . ASP A 1 90 ? 33.719 -2.569 -8.424 1.00 57.56 90 ASP A C 1
ATOM 732 O O . ASP A 1 90 ? 34.878 -2.866 -8.694 1.00 57.56 90 ASP A O 1
ATOM 736 N N . GLN A 1 91 ? 32.859 -3.484 -7.975 1.00 64.69 91 GLN A N 1
ATOM 737 C CA . GLN A 1 91 ? 33.244 -4.869 -7.691 1.00 64.69 91 GLN A CA 1
ATOM 738 C C . GLN A 1 91 ? 33.187 -5.794 -8.915 1.00 64.69 91 GLN A C 1
ATOM 740 O O . GLN A 1 91 ? 33.721 -6.897 -8.855 1.00 64.69 91 GLN A O 1
ATOM 745 N N . THR A 1 92 ? 32.535 -5.391 -10.015 1.00 62.62 92 THR A N 1
ATOM 746 C CA . THR A 1 92 ? 32.221 -6.320 -11.123 1.00 62.62 92 THR A CA 1
ATOM 747 C C . THR A 1 92 ? 32.678 -5.869 -12.511 1.00 62.62 92 THR A C 1
ATOM 749 O O . THR A 1 92 ? 32.467 -6.614 -13.461 1.00 62.62 92 THR A O 1
ATOM 752 N N . ASN A 1 93 ? 33.325 -4.704 -12.676 1.00 69.69 93 ASN A N 1
ATOM 753 C CA . ASN A 1 93 ? 33.682 -4.160 -14.006 1.00 69.69 93 ASN A CA 1
ATOM 754 C C . ASN A 1 93 ? 32.495 -4.139 -15.002 1.00 69.69 93 ASN A C 1
ATOM 756 O O . ASN A 1 93 ? 32.681 -4.168 -16.218 1.00 69.69 93 ASN A O 1
ATOM 760 N N . MET A 1 94 ? 31.258 -4.099 -14.497 1.00 74.38 94 MET A N 1
ATOM 761 C CA . MET A 1 94 ? 30.053 -4.138 -15.320 1.00 74.38 94 MET A CA 1
ATOM 762 C C . MET A 1 94 ? 29.635 -2.725 -15.722 1.00 74.38 94 MET A C 1
ATOM 764 O O . MET A 1 94 ? 29.514 -1.834 -14.880 1.00 74.38 94 MET A O 1
ATOM 768 N N . ASP A 1 95 ? 29.365 -2.531 -17.014 1.00 84.38 95 ASP A N 1
ATOM 769 C CA . ASP A 1 95 ? 28.770 -1.290 -17.508 1.00 84.38 95 ASP A CA 1
ATOM 770 C C . ASP A 1 95 ? 27.315 -1.143 -17.025 1.00 84.38 95 ASP A C 1
ATOM 772 O O . ASP A 1 95 ? 26.574 -2.123 -16.892 1.00 84.38 95 ASP A O 1
ATOM 776 N N . LYS A 1 96 ? 26.880 0.104 -16.816 1.00 85.62 96 LYS A N 1
ATOM 777 C CA . LYS A 1 96 ? 25.526 0.452 -16.352 1.00 85.62 96 LYS A CA 1
ATOM 778 C C . LYS A 1 96 ? 24.455 -0.090 -17.291 1.00 85.62 96 LYS A C 1
ATOM 780 O O . LYS A 1 96 ? 23.458 -0.642 -16.836 1.00 85.62 96 LYS A O 1
ATOM 785 N N . ARG A 1 97 ? 24.688 0.020 -18.603 1.00 86.88 97 ARG A N 1
ATOM 786 C CA . ARG A 1 97 ? 23.757 -0.478 -19.627 1.00 86.88 97 ARG A CA 1
ATOM 787 C C . ARG A 1 97 ? 23.679 -1.999 -19.620 1.00 86.88 97 ARG A C 1
ATOM 789 O O . ARG A 1 97 ? 22.611 -2.558 -19.852 1.00 86.88 97 ARG A O 1
ATOM 796 N N . THR A 1 98 ? 24.796 -2.673 -19.361 1.00 89.06 98 THR A N 1
ATOM 797 C CA . THR A 1 98 ? 24.836 -4.136 -19.258 1.00 89.06 98 THR A CA 1
ATOM 798 C C . THR A 1 98 ? 24.078 -4.611 -18.023 1.00 89.06 98 THR A C 1
ATOM 800 O O . THR A 1 98 ? 23.280 -5.539 -18.127 1.00 89.06 98 THR A O 1
ATOM 803 N N . PHE A 1 99 ? 24.253 -3.940 -16.882 1.00 88.69 99 PHE A N 1
ATOM 804 C CA . PHE A 1 99 ? 23.478 -4.211 -15.670 1.00 88.69 99 PHE A CA 1
ATOM 805 C C . PHE A 1 99 ? 21.974 -4.005 -15.889 1.00 88.69 99 PHE A C 1
ATOM 807 O O . PHE A 1 99 ? 21.183 -4.892 -15.583 1.00 88.69 99 PHE A O 1
ATOM 814 N N . GLU A 1 100 ? 21.578 -2.876 -16.478 1.00 90.62 100 GLU A N 1
ATOM 815 C CA . GLU A 1 100 ? 20.175 -2.580 -16.773 1.00 90.62 100 GLU A CA 1
ATOM 816 C C . GLU A 1 100 ? 19.545 -3.657 -17.671 1.00 90.62 100 GLU A C 1
ATOM 818 O O . GLU A 1 100 ? 18.515 -4.236 -1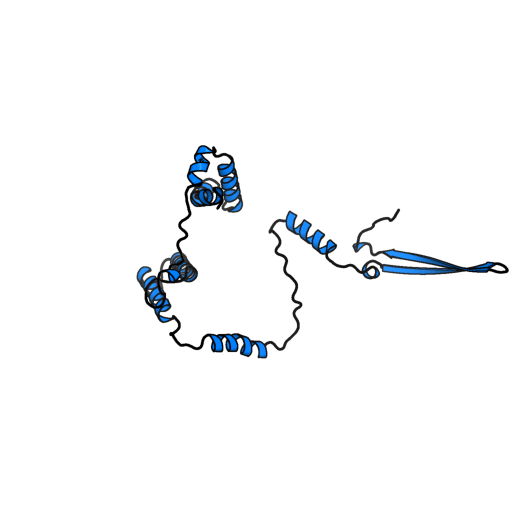7.326 1.00 90.62 100 GLU A O 1
ATOM 823 N N . LYS A 1 101 ? 20.209 -4.007 -18.781 1.00 92.00 101 LYS A N 1
ATOM 824 C CA . LYS A 1 101 ? 19.757 -5.084 -19.675 1.00 92.00 101 LYS A CA 1
ATOM 825 C C . LYS A 1 101 ? 19.655 -6.429 -18.961 1.00 92.00 101 LYS A C 1
ATOM 827 O O . LYS A 1 101 ? 18.719 -7.181 -19.222 1.00 92.00 101 LYS A O 1
ATOM 832 N N . MET A 1 102 ? 20.595 -6.733 -18.069 1.00 91.81 102 MET A N 1
ATOM 833 C CA . MET A 1 102 ? 20.580 -7.965 -17.283 1.00 91.81 102 MET A CA 1
ATOM 834 C C . MET A 1 102 ? 19.362 -8.023 -16.356 1.00 91.81 102 MET A C 1
ATOM 836 O O . MET A 1 102 ? 18.705 -9.060 -16.288 1.00 91.81 102 MET A O 1
ATOM 840 N N . ILE A 1 103 ? 19.020 -6.923 -15.676 1.00 93.12 103 ILE A N 1
ATOM 841 C CA . ILE A 1 103 ? 17.817 -6.871 -14.834 1.00 93.12 103 ILE A CA 1
ATOM 842 C C . ILE A 1 103 ? 16.546 -6.964 -15.681 1.00 93.12 103 ILE A C 1
ATOM 844 O O . ILE A 1 103 ? 15.653 -7.735 -15.327 1.00 93.12 103 ILE A O 1
ATOM 848 N N . HIS A 1 104 ? 16.477 -6.271 -16.821 1.00 94.38 104 HIS A N 1
ATOM 849 C CA . HIS A 1 104 ? 15.343 -6.392 -17.747 1.00 94.38 104 HIS A CA 1
ATOM 850 C C . HIS A 1 104 ? 15.156 -7.837 -18.216 1.00 94.38 104 HIS A C 1
ATOM 852 O O . HIS A 1 104 ? 14.038 -8.347 -18.230 1.00 94.38 104 HIS A O 1
ATOM 858 N N . PHE A 1 105 ? 16.252 -8.529 -18.533 1.00 94.56 105 PHE A N 1
ATOM 859 C CA . PHE A 1 105 ? 16.219 -9.937 -18.918 1.00 94.56 105 PHE A CA 1
ATOM 860 C C . PHE A 1 105 ? 15.793 -10.849 -17.762 1.00 94.56 105 PHE A C 1
ATOM 862 O O . PHE A 1 105 ? 14.983 -11.756 -17.952 1.00 94.56 105 PHE A O 1
ATOM 869 N N . LYS A 1 106 ? 16.284 -10.594 -16.544 1.00 94.00 106 LYS A N 1
ATOM 870 C CA . LYS A 1 106 ? 15.849 -11.324 -15.348 1.00 94.00 106 LYS A CA 1
ATOM 871 C C . LYS A 1 106 ? 14.351 -11.144 -15.112 1.00 94.00 106 LYS A C 1
ATOM 873 O O . LYS A 1 106 ? 13.676 -12.124 -14.822 1.00 94.00 106 LYS A O 1
ATOM 878 N N . SER A 1 107 ? 13.829 -9.928 -15.271 1.00 94.25 107 SER A N 1
ATOM 879 C CA . SER A 1 107 ? 12.397 -9.639 -15.142 1.00 94.25 107 SER A CA 1
ATOM 880 C C . SER A 1 107 ? 11.568 -10.413 -16.168 1.00 94.25 107 SER A C 1
ATOM 882 O O . SER A 1 107 ? 10.592 -11.054 -15.794 1.00 94.25 107 SER A O 1
ATOM 884 N N . LEU A 1 108 ? 11.993 -10.416 -17.437 1.00 92.88 108 LEU A N 1
ATOM 885 C CA . LEU A 1 108 ? 11.363 -11.188 -18.516 1.00 92.88 108 LEU A CA 1
ATOM 886 C C . LEU A 1 108 ? 11.288 -12.687 -18.162 1.00 92.88 108 LEU A C 1
ATOM 888 O O . LEU A 1 108 ? 10.261 -13.323 -18.362 1.00 92.88 108 LEU A O 1
ATOM 892 N N . LYS A 1 109 ? 12.366 -13.245 -17.591 1.00 92.56 109 LYS A N 1
ATOM 893 C CA . LYS A 1 109 ? 12.457 -14.659 -17.179 1.00 92.56 109 LYS A CA 1
ATOM 894 C C . LYS A 1 109 ? 11.794 -14.996 -15.845 1.00 92.56 109 LYS A C 1
ATOM 896 O O . LYS A 1 109 ? 11.661 -16.172 -15.542 1.00 92.56 109 LYS A O 1
ATOM 901 N N . SER A 1 110 ? 11.414 -13.996 -15.056 1.00 92.56 110 SER A N 1
ATOM 902 C CA . SER A 1 110 ? 10.745 -14.187 -13.759 1.00 92.56 110 SER A CA 1
ATOM 903 C C . SER A 1 110 ? 9.226 -14.035 -13.863 1.00 92.56 110 SER A C 1
ATOM 905 O O . SER A 1 110 ? 8.547 -13.956 -12.842 1.00 92.56 110 SER A O 1
ATOM 907 N N . CYS A 1 111 ? 8.696 -13.919 -15.083 1.00 90.69 111 CYS A N 1
ATOM 908 C CA . CYS A 1 111 ? 7.260 -13.913 -15.309 1.00 90.69 111 CYS A CA 1
ATOM 909 C C . CYS A 1 111 ? 6.678 -15.297 -15.015 1.00 90.69 111 CYS A C 1
ATOM 911 O O . CYS A 1 111 ? 7.343 -16.310 -15.212 1.00 90.69 111 CYS A O 1
ATOM 913 N N . ILE A 1 112 ? 5.435 -15.308 -14.546 1.00 92.00 112 ILE A N 1
ATOM 914 C CA . ILE A 1 112 ? 4.698 -16.536 -14.279 1.00 92.00 112 ILE A CA 1
ATOM 915 C C . ILE A 1 112 ? 4.376 -17.275 -15.581 1.00 92.00 112 ILE A C 1
ATOM 917 O O . ILE A 1 112 ? 4.093 -16.635 -16.601 1.00 92.00 112 ILE A O 1
ATOM 921 N N . ASP A 1 113 ? 4.393 -18.605 -15.540 1.00 91.62 113 ASP A N 1
ATOM 922 C CA . ASP A 1 113 ? 4.041 -19.418 -16.697 1.00 91.62 113 ASP A CA 1
ATOM 923 C C . ASP A 1 113 ? 2.512 -19.479 -16.883 1.00 91.62 113 ASP A C 1
ATOM 925 O O . ASP A 1 113 ? 1.746 -19.581 -15.916 1.00 91.62 113 ASP A O 1
ATOM 929 N N . PRO A 1 114 ? 2.017 -19.415 -18.132 1.00 91.94 114 PRO A N 1
ATOM 930 C CA . PRO A 1 114 ? 0.592 -19.533 -18.397 1.00 91.94 114 PRO A CA 1
ATOM 931 C C . PRO A 1 114 ? 0.092 -20.932 -18.013 1.00 91.94 114 PRO A C 1
ATOM 933 O O . PRO A 1 114 ? 0.654 -21.941 -18.430 1.00 91.94 114 PRO A O 1
ATOM 936 N N . GLY A 1 115 ? -1.006 -20.988 -17.257 1.00 93.06 115 GLY A N 1
ATOM 937 C CA . GLY A 1 115 ? -1.594 -22.242 -16.771 1.00 93.06 115 GLY A CA 1
ATOM 938 C C . GLY A 1 115 ? -1.203 -22.614 -15.340 1.00 93.06 115 GLY A C 1
ATOM 939 O O . GLY A 1 115 ? -1.695 -23.616 -14.826 1.00 93.06 115 GLY A O 1
ATOM 940 N N . GLU A 1 116 ? -0.375 -21.810 -14.672 1.00 93.94 116 GLU A N 1
ATOM 941 C CA . GLU A 1 116 ? -0.108 -21.982 -13.247 1.00 93.94 116 GLU A CA 1
ATOM 942 C C . GLU A 1 116 ? -1.358 -21.679 -12.399 1.00 93.94 116 GLU A C 1
ATOM 944 O O . GLU A 1 116 ? -2.074 -20.697 -12.622 1.00 93.94 116 GLU A O 1
ATOM 949 N N . SER A 1 117 ? -1.625 -22.528 -11.403 1.00 93.50 117 SER A N 1
ATOM 950 C CA . SER A 1 117 ? -2.799 -22.443 -10.525 1.00 93.50 117 SER A CA 1
ATOM 951 C C . SER A 1 117 ? -2.661 -21.342 -9.465 1.00 93.50 117 SER A C 1
ATOM 953 O O . SER A 1 117 ? -2.648 -21.612 -8.261 1.00 93.50 117 SER A O 1
ATOM 955 N N . VAL A 1 118 ? -2.588 -20.083 -9.909 1.00 94.50 118 VAL A N 1
ATOM 956 C CA . VAL A 1 118 ? -2.426 -18.894 -9.050 1.00 94.50 118 VAL A CA 1
ATOM 957 C C . VAL A 1 118 ? -3.500 -18.765 -7.976 1.00 94.50 118 VAL A C 1
ATOM 959 O O . VAL A 1 118 ? -3.218 -18.288 -6.881 1.00 94.50 118 VAL A O 1
ATOM 962 N N . GLU A 1 119 ? -4.722 -19.215 -8.259 1.00 94.88 119 GLU A N 1
ATOM 963 C CA . GLU A 1 119 ? -5.840 -19.161 -7.317 1.00 94.88 119 GLU A CA 1
ATOM 964 C C . GLU A 1 119 ? -5.610 -20.079 -6.110 1.00 94.88 119 GLU A C 1
ATOM 966 O O . GLU A 1 119 ? -5.766 -19.659 -4.963 1.00 94.88 119 GLU A O 1
ATOM 971 N N . ILE A 1 120 ? -5.164 -21.314 -6.358 1.00 94.62 120 ILE A N 1
ATOM 972 C CA . ILE A 1 120 ? -4.869 -22.291 -5.302 1.00 94.62 120 ILE A CA 1
ATOM 973 C C . ILE A 1 120 ? -3.660 -21.824 -4.486 1.00 94.62 120 ILE A C 1
ATOM 975 O O . ILE A 1 120 ? -3.704 -21.858 -3.255 1.00 94.62 120 ILE A O 1
ATOM 979 N N . LEU A 1 121 ? -2.613 -21.329 -5.155 1.00 93.94 121 LEU A N 1
ATOM 980 C CA . LEU A 1 121 ? -1.429 -20.778 -4.491 1.00 93.94 121 LEU A CA 1
ATOM 981 C C . LEU A 1 121 ? -1.782 -19.580 -3.606 1.00 93.94 121 LEU A C 1
ATOM 983 O O . LEU A 1 121 ? -1.301 -19.491 -2.477 1.00 93.94 121 LEU A O 1
ATOM 987 N N . ALA A 1 122 ? -2.651 -18.680 -4.072 1.00 94.81 122 ALA A N 1
ATOM 988 C CA . ALA A 1 122 ? -3.121 -17.548 -3.282 1.00 94.81 122 ALA A CA 1
ATOM 989 C C . ALA A 1 122 ? -3.933 -18.005 -2.059 1.00 94.81 122 ALA A C 1
ATOM 991 O O . ALA A 1 122 ? -3.713 -17.505 -0.954 1.00 94.81 122 ALA A O 1
ATOM 992 N N . ALA A 1 123 ? -4.823 -18.989 -2.231 1.00 94.00 123 ALA A N 1
ATOM 993 C CA . ALA A 1 123 ? -5.603 -19.557 -1.134 1.00 94.00 123 ALA A CA 1
ATOM 994 C C . ALA A 1 123 ? -4.702 -20.193 -0.060 1.00 94.00 123 ALA A C 1
ATOM 996 O O . ALA A 1 123 ? -4.872 -19.927 1.132 1.00 94.00 123 ALA A O 1
ATOM 997 N N . GLN A 1 124 ? -3.700 -20.973 -0.473 1.00 94.06 124 GLN A N 1
ATOM 998 C CA . GLN A 1 124 ? -2.716 -21.574 0.433 1.00 94.06 124 GLN A CA 1
ATOM 999 C C . GLN A 1 124 ? -1.847 -20.522 1.128 1.00 94.06 124 GLN A C 1
ATOM 1001 O O . GLN A 1 124 ? -1.671 -20.588 2.343 1.00 94.06 124 GLN A O 1
ATOM 1006 N N . SER A 1 125 ? -1.387 -19.511 0.385 1.00 94.25 125 SER A N 1
ATOM 1007 C CA . SER A 1 125 ? -0.548 -18.422 0.904 1.00 94.25 125 SER A CA 1
ATOM 1008 C C . SER A 1 125 ? -1.213 -17.633 2.033 1.00 94.25 125 SER A C 1
ATOM 1010 O O . SER A 1 125 ? -0.519 -17.018 2.835 1.00 94.25 125 SER A O 1
ATOM 1012 N N . ILE A 1 126 ? -2.547 -17.633 2.110 1.00 91.12 126 ILE A N 1
ATOM 1013 C CA . ILE A 1 126 ? -3.303 -17.030 3.216 1.00 91.12 126 ILE A CA 1
ATOM 1014 C C . ILE A 1 126 ? -3.616 -18.080 4.292 1.00 91.12 126 ILE A C 1
ATOM 1016 O O . ILE A 1 126 ? -3.463 -17.812 5.485 1.00 91.12 126 ILE A O 1
ATOM 1020 N N . GLY A 1 127 ? -4.059 -19.272 3.884 1.00 88.94 127 GLY A N 1
ATOM 1021 C CA . GLY A 1 127 ? -4.535 -20.319 4.788 1.00 88.94 127 GLY A CA 1
ATOM 1022 C C . GLY A 1 127 ? -3.443 -20.925 5.670 1.00 88.94 127 GLY A C 1
ATOM 1023 O O . GLY A 1 127 ? -3.629 -21.030 6.881 1.00 88.94 127 GLY A O 1
ATOM 1024 N N . GLU A 1 128 ? -2.293 -21.278 5.095 1.00 88.38 128 GLU A N 1
ATOM 1025 C CA . GLU A 1 128 ? -1.176 -21.895 5.819 1.00 88.38 128 GLU A CA 1
ATOM 1026 C C . GLU A 1 128 ? -0.626 -20.990 6.940 1.00 88.38 128 GLU A C 1
ATOM 1028 O O . GLU A 1 128 ? -0.620 -21.430 8.097 1.00 88.38 128 GLU A O 1
ATOM 1033 N N . PRO A 1 129 ? -0.257 -19.712 6.698 1.00 88.81 129 PRO A N 1
ATOM 1034 C CA . PRO A 1 129 ? 0.218 -18.848 7.778 1.00 88.81 129 PRO A CA 1
ATOM 1035 C C . PRO A 1 129 ? -0.886 -18.490 8.779 1.00 88.81 129 PRO A C 1
ATOM 1037 O O . PRO A 1 129 ? -0.585 -18.264 9.950 1.00 88.81 129 PRO A O 1
ATOM 1040 N N . SER A 1 130 ? -2.165 -18.495 8.384 1.00 82.75 130 SER A N 1
ATOM 1041 C CA . SER A 1 130 ? -3.268 -18.264 9.324 1.00 82.75 130 SER A CA 1
ATOM 1042 C C . SER A 1 130 ? -3.350 -19.349 10.402 1.00 82.75 130 SER A C 1
ATOM 1044 O O . SER A 1 130 ? -3.767 -19.050 11.520 1.00 82.75 130 SER A O 1
ATOM 1046 N N . THR A 1 131 ? -2.924 -20.584 10.111 1.00 79.94 131 THR A N 1
ATOM 1047 C CA . THR A 1 131 ? -2.841 -21.645 11.131 1.00 79.94 131 THR A CA 1
ATOM 1048 C C . THR A 1 131 ? -1.708 -21.403 12.131 1.00 79.94 131 THR A C 1
ATOM 1050 O O . THR A 1 131 ? -1.830 -21.778 13.293 1.00 79.94 131 THR A O 1
ATOM 1053 N N . GLN A 1 132 ? -0.648 -20.694 11.725 1.00 82.50 132 GLN A N 1
ATOM 1054 C CA . GLN A 1 132 ? 0.441 -20.260 12.611 1.00 82.50 132 GLN A CA 1
ATOM 1055 C C . GLN A 1 132 ? 0.046 -19.034 13.454 1.00 82.50 132 GLN A C 1
ATOM 1057 O O . GLN A 1 132 ? 0.625 -18.773 14.509 1.00 82.50 132 GLN A O 1
ATOM 1062 N N . MET A 1 133 ? -0.979 -18.290 13.032 1.00 71.75 133 MET A N 1
ATOM 1063 C CA . MET A 1 133 ? -1.532 -17.145 13.755 1.00 71.75 133 MET A CA 1
ATOM 1064 C C . MET A 1 133 ? -2.566 -17.576 14.810 1.00 71.75 133 MET A C 1
ATOM 1066 O O . MET A 1 133 ? -3.724 -17.176 14.759 1.00 71.75 133 MET A O 1
ATOM 1070 N N . THR A 1 134 ? -2.171 -18.374 15.807 1.00 67.06 134 THR A N 1
ATOM 1071 C CA . THR A 1 134 ? -3.069 -18.774 16.921 1.00 67.06 134 THR A CA 1
ATOM 1072 C C . THR A 1 134 ? -2.900 -17.927 18.197 1.00 67.06 134 THR A C 1
ATOM 1074 O O . THR A 1 134 ? -3.195 -18.396 19.291 1.00 67.06 134 THR A O 1
ATOM 1077 N N . LEU A 1 135 ? -2.433 -16.671 18.130 1.00 60.44 135 LEU A N 1
ATOM 1078 C CA . LEU A 1 135 ? -2.187 -15.881 19.352 1.00 60.44 135 LEU A CA 1
ATOM 1079 C C . LEU A 1 135 ? -2.727 -14.436 19.315 1.00 60.44 135 LEU A C 1
ATOM 1081 O O . LEU A 1 135 ? -2.175 -13.557 18.660 1.00 60.44 135 LEU A O 1
ATOM 1085 N N . ASN A 1 136 ? -3.754 -14.235 20.155 1.00 59.09 136 ASN A N 1
ATOM 1086 C CA . ASN A 1 136 ? -4.297 -13.015 20.775 1.00 59.09 136 ASN A CA 1
ATOM 1087 C C . ASN A 1 136 ? -4.874 -11.893 19.889 1.00 59.09 136 ASN A C 1
ATOM 1089 O O . ASN A 1 136 ? -4.214 -11.306 19.035 1.00 59.09 136 ASN A O 1
ATOM 1093 N N . SER A 1 137 ? -6.107 -11.497 20.227 1.00 55.78 137 SER A N 1
ATOM 1094 C CA . SER A 1 137 ? -6.856 -10.379 19.651 1.00 55.78 137 SER A CA 1
ATOM 1095 C C . SER A 1 137 ? -6.146 -9.042 19.884 1.00 55.78 137 SER A C 1
ATOM 1097 O O . SER A 1 137 ? -6.362 -8.366 20.892 1.00 55.78 137 SER A O 1
ATOM 1099 N N . LYS A 1 138 ? -5.311 -8.613 18.934 1.00 60.03 138 LYS A N 1
ATOM 1100 C CA . LYS A 1 138 ? -4.953 -7.197 18.839 1.00 60.03 138 LYS A CA 1
ATOM 1101 C C . LYS A 1 138 ? -6.225 -6.455 18.456 1.00 60.03 138 LYS A C 1
ATOM 1103 O O . LYS A 1 138 ? -6.769 -6.674 17.381 1.00 60.03 138 LYS A O 1
ATOM 1108 N N . ASN A 1 139 ? -6.719 -5.631 19.373 1.00 57.84 139 ASN A N 1
ATOM 1109 C CA . ASN A 1 139 ? -7.861 -4.762 19.135 1.00 57.84 139 ASN A CA 1
ATOM 1110 C C . ASN A 1 139 ? -7.660 -4.018 17.803 1.00 57.84 139 ASN A C 1
ATOM 1112 O O . ASN A 1 139 ? -6.702 -3.253 17.662 1.00 57.84 139 ASN A O 1
ATOM 1116 N N . THR A 1 140 ? -8.528 -4.282 16.826 1.00 50.03 140 THR A N 1
ATOM 1117 C CA . THR A 1 140 ? -8.568 -3.559 15.556 1.00 50.03 140 THR A CA 1
ATOM 1118 C C . THR A 1 140 ? -9.100 -2.164 15.843 1.00 50.03 140 THR A C 1
ATOM 1120 O O . THR A 1 140 ? -10.305 -1.913 15.828 1.00 50.03 140 THR A O 1
ATOM 1123 N N . ASN A 1 141 ? -8.192 -1.255 16.174 1.00 66.69 141 ASN A N 1
ATOM 1124 C CA . ASN A 1 141 ? -8.532 0.146 16.321 1.00 66.69 141 ASN A CA 1
ATOM 1125 C C . ASN A 1 141 ? -8.721 0.750 14.928 1.00 66.69 141 ASN A C 1
ATOM 1127 O O . ASN A 1 141 ? -7.870 0.583 14.058 1.00 66.69 141 ASN A O 1
ATOM 1131 N N . ASN A 1 142 ? -9.810 1.490 14.727 1.00 75.44 142 ASN A N 1
ATOM 1132 C CA . ASN A 1 142 ? -9.974 2.308 13.530 1.00 75.44 142 ASN A CA 1
ATOM 1133 C C . ASN A 1 142 ? -8.914 3.418 13.540 1.00 75.44 142 ASN A C 1
ATOM 1135 O O . ASN A 1 142 ? -8.928 4.288 14.416 1.00 75.44 142 ASN A O 1
ATOM 1139 N N . GLU A 1 143 ? -7.996 3.389 12.577 1.00 78.50 143 GLU A N 1
ATOM 1140 C CA . GLU A 1 143 ? -6.978 4.424 12.413 1.00 78.50 143 GLU A CA 1
ATOM 1141 C C . GLU A 1 143 ? -7.573 5.655 11.723 1.00 78.50 143 GLU A C 1
ATOM 1143 O O . GLU A 1 143 ? -8.259 5.557 10.705 1.00 78.50 143 GLU A O 1
ATOM 1148 N N . VAL A 1 144 ? -7.309 6.838 12.282 1.00 80.25 144 VAL A N 1
ATOM 1149 C CA . VAL A 1 144 ? -7.724 8.117 11.696 1.00 80.25 144 VAL A CA 1
ATOM 1150 C C . VAL A 1 144 ? -6.465 8.885 11.294 1.00 80.25 144 VAL A C 1
ATOM 1152 O O . VAL A 1 144 ? -5.713 9.295 12.184 1.00 80.25 144 VAL A O 1
ATOM 1155 N N . PRO A 1 145 ? -6.210 9.108 9.991 1.00 82.50 145 PRO A N 1
ATOM 1156 C CA . PRO A 1 145 ? -5.050 9.871 9.555 1.00 82.50 145 PRO A CA 1
ATOM 1157 C C . PRO A 1 145 ? -5.200 11.343 9.963 1.00 82.50 145 PRO A C 1
ATOM 1159 O O . PRO A 1 145 ? -6.229 11.977 9.725 1.00 82.50 145 PRO A O 1
ATOM 1162 N N . ILE A 1 146 ? -4.160 11.901 10.585 1.00 86.56 146 ILE A N 1
ATOM 1163 C CA . ILE A 1 146 ? -4.114 13.299 11.033 1.00 86.56 146 ILE A CA 1
ATOM 1164 C C . ILE A 1 146 ? -3.048 14.035 10.218 1.00 86.56 146 ILE A C 1
ATOM 1166 O O . ILE A 1 146 ? -1.972 13.502 9.957 1.00 86.56 146 ILE A O 1
ATOM 1170 N N . LEU A 1 147 ? -3.329 15.283 9.835 1.00 85.06 147 LEU A N 1
ATOM 1171 C CA . LEU A 1 147 ? -2.349 16.145 9.171 1.00 85.06 147 LEU A CA 1
ATOM 1172 C C . LEU A 1 147 ? -1.133 16.399 10.076 1.00 85.06 147 LEU A C 1
ATOM 1174 O O . LEU A 1 147 ? -1.285 16.669 11.269 1.00 85.06 147 LEU A O 1
ATOM 1178 N N . HIS A 1 148 ? 0.066 16.409 9.491 1.00 81.44 148 HIS A N 1
ATOM 1179 C CA . HIS A 1 148 ? 1.326 16.664 10.194 1.00 81.44 148 HIS A CA 1
ATOM 1180 C C . HIS A 1 148 ? 1.510 18.165 10.519 1.00 81.44 148 HIS A C 1
ATOM 1182 O O . HIS A 1 148 ? 2.382 18.850 9.991 1.00 81.44 148 HIS A O 1
ATOM 1188 N N . SER A 1 149 ? 0.635 18.707 11.369 1.00 92.50 149 SER A N 1
ATOM 1189 C CA . SER A 1 149 ? 0.673 20.084 11.875 1.00 92.50 149 SER A CA 1
ATOM 1190 C C . SER A 1 149 ? 0.368 20.097 13.373 1.00 92.50 149 SER A C 1
ATOM 1192 O O . SER A 1 149 ? -0.555 19.422 13.832 1.00 92.50 149 SER A O 1
ATOM 1194 N N . SER A 1 150 ? 1.089 20.915 14.145 1.00 86.19 150 SER A N 1
ATOM 1195 C CA . SER A 1 150 ? 0.855 21.089 15.590 1.00 86.19 150 SER A CA 1
ATOM 1196 C C . SER A 1 150 ? -0.581 21.540 15.899 1.00 86.19 150 SER A C 1
ATOM 1198 O O . SER A 1 150 ? -1.197 21.083 16.866 1.00 86.19 150 SER A O 1
ATOM 1200 N N . SER A 1 151 ? -1.159 22.371 15.025 1.00 86.81 151 SER A N 1
ATOM 1201 C CA . SE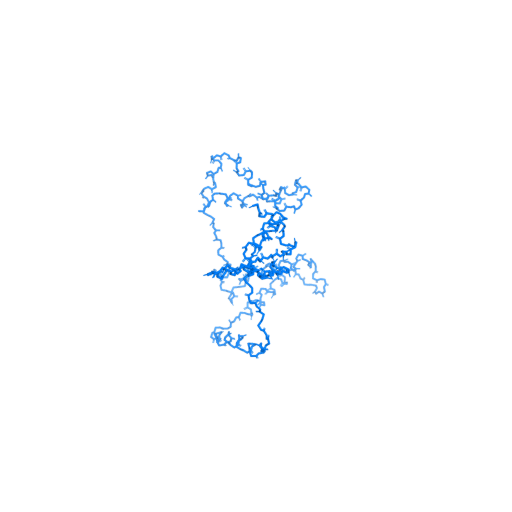R A 1 151 ? -2.551 22.823 15.112 1.00 86.81 151 SER A CA 1
ATOM 1202 C C . SER A 1 151 ? -3.560 21.685 14.894 1.00 86.81 151 SER A C 1
ATOM 1204 O O . SER A 1 151 ? -4.569 21.597 15.601 1.00 86.81 151 SER A O 1
ATOM 1206 N N . ALA A 1 152 ? -3.271 20.779 13.954 1.00 85.06 152 ALA A N 1
ATOM 1207 C CA . ALA A 1 152 ? -4.089 19.606 13.667 1.00 85.06 152 ALA A CA 1
ATOM 1208 C C . ALA A 1 152 ? -4.018 18.591 14.814 1.00 85.06 152 ALA A C 1
ATOM 1210 O O . ALA A 1 152 ? -5.053 18.072 15.227 1.00 85.06 152 ALA A O 1
ATOM 1211 N N . LEU A 1 153 ? -2.838 18.399 15.413 1.00 86.88 153 LEU A N 1
ATOM 1212 C CA . LEU A 1 153 ? -2.659 17.539 16.584 1.00 86.88 153 LEU A CA 1
ATOM 1213 C C . LEU A 1 153 ? -3.467 18.035 17.794 1.00 86.88 153 LEU A C 1
ATOM 1215 O O . LEU A 1 153 ? -4.122 17.248 18.478 1.00 86.88 153 LEU A O 1
ATOM 1219 N N . GLY A 1 154 ? -3.476 19.348 18.044 1.00 87.06 154 GLY A N 1
ATOM 1220 C CA . GLY A 1 154 ? -4.290 19.944 19.107 1.00 87.06 154 GLY A CA 1
ATOM 1221 C C . GLY A 1 154 ? -5.794 19.725 18.896 1.00 87.06 154 GLY A C 1
ATOM 1222 O O . GLY A 1 154 ? -6.513 19.377 19.837 1.00 87.06 154 GLY A O 1
ATOM 1223 N N . LYS A 1 155 ? -6.274 19.874 17.654 1.00 87.19 155 LYS A N 1
ATOM 1224 C CA . LYS A 1 155 ? -7.672 19.597 17.280 1.00 87.19 155 LYS A CA 1
ATOM 1225 C C . LYS A 1 155 ? -8.013 18.110 17.399 1.00 87.19 155 LYS A C 1
ATOM 1227 O O . LYS A 1 155 ? -9.061 17.784 17.952 1.00 87.19 155 LYS A O 1
ATOM 1232 N N . ALA A 1 156 ? -7.118 17.226 16.967 1.00 87.69 156 ALA A N 1
ATOM 1233 C CA . ALA A 1 156 ? -7.286 15.782 17.085 1.00 87.69 156 ALA A CA 1
ATOM 1234 C C . ALA A 1 156 ? -7.405 15.345 18.551 1.00 87.69 156 ALA A C 1
ATOM 1236 O O . ALA A 1 156 ? -8.328 14.614 18.890 1.00 87.69 156 ALA A O 1
ATOM 1237 N N . LYS A 1 157 ? -6.574 15.881 19.457 1.00 85.12 157 LYS A N 1
ATOM 1238 C CA . LYS A 1 157 ? -6.694 15.620 20.905 1.00 85.12 157 LYS A CA 1
ATOM 1239 C C . LYS A 1 157 ? -8.033 16.089 21.485 1.00 85.12 157 LYS A C 1
ATOM 1241 O O . LYS A 1 157 ? -8.592 15.435 22.362 1.00 85.12 157 LYS A O 1
ATOM 1246 N N . ARG A 1 158 ? -8.577 17.215 21.008 1.00 86.19 158 ARG A N 1
ATOM 1247 C CA . ARG A 1 158 ? -9.918 17.679 21.417 1.00 86.19 158 ARG A CA 1
ATOM 1248 C C . ARG A 1 158 ? -11.017 16.746 20.912 1.00 86.19 158 ARG A C 1
ATOM 1250 O O . ARG A 1 158 ? -11.922 16.424 21.674 1.00 86.19 158 ARG A O 1
ATOM 1257 N N . LEU A 1 159 ? -10.927 16.305 19.658 1.00 85.50 159 LEU A N 1
ATOM 1258 C CA . LEU A 1 159 ? -11.865 15.344 19.075 1.00 85.50 159 LEU A CA 1
ATOM 1259 C C . LEU A 1 159 ? -11.796 13.992 19.783 1.00 85.50 159 LEU A C 1
ATOM 1261 O O . LEU A 1 159 ? -12.839 13.452 20.124 1.00 85.50 159 LEU A O 1
ATOM 1265 N N . GLN A 1 160 ? -10.594 13.515 20.110 1.00 86.06 160 GLN A N 1
ATOM 1266 C CA . GLN A 1 160 ? -10.386 12.299 20.893 1.00 86.06 160 GLN A CA 1
ATOM 1267 C C . GLN A 1 160 ? -11.150 12.360 22.218 1.00 86.06 160 GLN A C 1
ATOM 1269 O O . GLN A 1 160 ? -11.901 11.442 22.520 1.00 86.06 160 GLN A O 1
ATOM 1274 N N . ARG A 1 161 ? -11.036 13.467 22.968 1.00 83.25 161 ARG A N 1
ATOM 1275 C CA . ARG A 1 161 ? -11.789 13.666 24.222 1.00 83.25 161 ARG A CA 1
ATOM 1276 C C . ARG A 1 161 ? -13.300 13.769 24.013 1.00 83.25 161 ARG A C 1
ATOM 1278 O O . ARG A 1 161 ? -14.066 13.382 24.885 1.00 83.25 161 ARG A O 1
ATOM 1285 N N . ARG A 1 162 ? -13.738 14.333 22.884 1.00 83.06 162 ARG A N 1
ATOM 1286 C CA . ARG A 1 162 ? -15.164 14.472 22.552 1.00 83.06 162 ARG A CA 1
ATOM 1287 C C . ARG A 1 162 ? -15.790 13.140 22.133 1.00 83.06 162 ARG A C 1
ATOM 1289 O O . ARG A 1 162 ? -16.971 12.929 22.380 1.00 83.06 162 ARG A O 1
ATOM 1296 N N . TRP A 1 163 ? -15.030 12.282 21.461 1.00 81.38 163 TRP A N 1
ATOM 1297 C CA . TRP A 1 163 ? -15.494 10.988 20.959 1.00 81.38 163 TRP A CA 1
ATOM 1298 C C . TRP A 1 163 ? -15.287 9.856 21.962 1.00 81.38 163 TRP A C 1
ATOM 1300 O O . TRP A 1 163 ? -16.008 8.861 21.908 1.00 81.38 163 TRP A O 1
ATOM 1310 N N . SER A 1 164 ? -14.356 10.010 22.909 1.00 83.50 164 SER A N 1
ATOM 1311 C CA . SER A 1 164 ? -14.236 9.095 24.038 1.00 83.50 164 SER A CA 1
ATOM 1312 C C . SER A 1 164 ? -15.498 9.163 24.891 1.00 83.50 164 SER A C 1
ATOM 1314 O O . SER A 1 164 ? -15.824 10.208 25.456 1.00 83.50 164 SER A O 1
ATOM 1316 N N . ARG A 1 165 ? -16.200 8.036 25.004 1.00 82.19 165 ARG A N 1
ATOM 1317 C CA . ARG A 1 165 ? -17.290 7.885 25.967 1.00 82.19 165 ARG A CA 1
ATOM 1318 C C . ARG A 1 165 ? -16.694 7.921 27.373 1.00 82.19 165 ARG A C 1
ATOM 1320 O O . ARG A 1 165 ? -15.829 7.109 27.685 1.00 82.19 165 ARG A O 1
ATOM 1327 N N . LEU A 1 166 ? -17.157 8.858 28.196 1.00 80.81 166 LEU A N 1
ATOM 1328 C CA . LEU A 1 166 ? -16.804 8.944 29.611 1.00 80.81 166 LEU A CA 1
ATOM 1329 C C . LEU A 1 166 ? -18.009 8.508 30.436 1.00 80.81 166 LEU A C 1
ATOM 1331 O O . LEU A 1 166 ? -19.106 9.041 30.261 1.00 80.81 166 LEU A O 1
ATOM 1335 N N . LEU A 1 167 ? -17.811 7.536 31.323 1.00 81.38 167 LEU A N 1
ATOM 1336 C CA . LEU A 1 167 ? -18.834 7.166 32.292 1.00 81.38 167 LEU A CA 1
ATOM 1337 C C . LEU A 1 167 ? -18.795 8.147 33.464 1.00 81.38 167 LEU A C 1
ATOM 1339 O O . LEU A 1 167 ? -17.725 8.551 33.912 1.00 81.38 167 LEU A O 1
ATOM 1343 N N . PHE A 1 168 ? -19.962 8.487 34.009 1.00 81.44 168 PHE A N 1
ATOM 1344 C CA . PHE A 1 168 ? -20.068 9.375 35.171 1.00 81.44 168 PHE A CA 1
ATOM 1345 C C . PHE A 1 168 ? -19.262 8.859 36.377 1.00 81.44 168 PHE A C 1
ATOM 1347 O O . PHE A 1 168 ? -18.624 9.638 37.081 1.00 81.44 168 PHE A O 1
ATOM 1354 N N . SER A 1 169 ? -19.194 7.535 36.546 1.00 81.25 169 SER A N 1
ATOM 1355 C CA . SER A 1 169 ? -18.373 6.872 37.566 1.00 81.25 169 SER A CA 1
ATOM 1356 C C . SER A 1 169 ? -16.871 7.130 37.426 1.00 81.25 169 SER A C 1
ATOM 1358 O O . SER A 1 169 ? -16.168 7.097 38.425 1.00 81.25 169 SER A O 1
ATOM 1360 N N . GLN A 1 170 ? -16.369 7.415 36.221 1.00 83.12 170 GLN A N 1
ATOM 1361 C CA . GLN A 1 170 ? -14.950 7.719 35.997 1.00 83.12 170 GLN A CA 1
ATOM 1362 C C . GLN A 1 170 ? -14.581 9.148 36.413 1.00 83.12 170 GLN A C 1
ATOM 1364 O O . GLN A 1 170 ? -13.400 9.459 36.549 1.00 83.12 170 GLN A O 1
ATOM 1369 N N . VAL A 1 171 ? -15.580 10.020 36.584 1.00 83.75 171 VAL A N 1
ATOM 1370 C CA . VAL A 1 171 ? -15.391 11.442 36.907 1.00 83.75 171 VAL A CA 1
ATOM 1371 C C . VAL A 1 171 ? -15.604 11.711 38.403 1.00 83.75 171 VAL A C 1
ATOM 1373 O O . VAL A 1 171 ? -15.102 12.706 38.929 1.00 83.75 171 VAL A O 1
ATOM 1376 N N . ILE A 1 172 ? -16.320 10.834 39.113 1.00 85.75 172 ILE A N 1
ATOM 1377 C CA . ILE A 1 172 ? -16.537 10.942 40.560 1.00 85.75 172 ILE A CA 1
ATOM 1378 C C . ILE A 1 172 ? -15.350 10.339 41.312 1.00 85.75 172 ILE A C 1
ATOM 1380 O O . ILE A 1 172 ? -14.995 9.183 41.110 1.00 85.75 172 ILE A O 1
ATOM 1384 N N . LYS A 1 173 ? -14.783 11.112 42.238 1.00 84.88 173 LYS A N 1
ATOM 1385 C CA . LYS A 1 173 ? -13.751 10.661 43.175 1.00 84.88 173 LYS A CA 1
ATOM 1386 C C . LYS A 1 173 ? -14.365 10.052 44.433 1.00 84.88 173 LYS A C 1
ATOM 1388 O O . LYS A 1 173 ? -13.976 8.961 44.836 1.00 84.88 173 LYS A O 1
ATOM 1393 N N . THR A 1 174 ? -15.316 10.748 45.054 1.00 85.00 174 THR A N 1
ATOM 1394 C CA . THR A 1 174 ? -16.043 10.263 46.237 1.00 85.00 174 THR A CA 1
ATOM 1395 C C . THR A 1 174 ? -17.506 10.694 46.195 1.00 85.00 174 THR A C 1
ATOM 1397 O O . THR A 1 174 ? -17.857 11.719 45.607 1.00 85.00 174 THR A O 1
ATOM 1400 N N . LEU A 1 175 ? -18.370 9.891 46.815 1.00 87.44 175 LEU A N 1
ATOM 1401 C CA . LEU A 1 175 ? -19.810 10.113 46.893 1.00 87.44 175 LEU A CA 1
ATOM 1402 C C . LEU A 1 175 ? -20.235 9.958 48.354 1.00 87.44 175 LEU A C 1
ATOM 1404 O O . LEU A 1 175 ? -20.148 8.866 48.909 1.00 87.44 175 LEU A O 1
ATOM 1408 N N . ASN A 1 176 ? -20.708 11.046 48.960 1.00 88.81 176 ASN A N 1
ATOM 1409 C CA . ASN A 1 176 ? -21.210 11.052 50.331 1.00 88.81 176 ASN A CA 1
ATOM 1410 C C . ASN A 1 176 ? -22.737 11.143 50.322 1.00 88.81 176 ASN A C 1
ATOM 1412 O O . ASN A 1 176 ? -23.310 12.030 49.691 1.00 88.81 176 ASN A O 1
ATOM 1416 N N . ILE A 1 177 ? -23.411 10.248 51.043 1.00 88.19 177 ILE A N 1
ATOM 1417 C CA . ILE A 1 177 ? -24.873 10.254 51.173 1.00 88.19 177 ILE A CA 1
ATOM 1418 C C . ILE A 1 177 ? -25.228 10.502 52.630 1.00 88.19 177 ILE A C 1
ATOM 1420 O O . ILE A 1 177 ? -24.948 9.681 53.498 1.00 88.19 177 ILE A O 1
ATOM 1424 N N . HIS A 1 178 ? -25.910 11.610 52.890 1.00 88.81 178 HIS A N 1
ATOM 1425 C CA . HIS A 1 178 ? -26.441 11.934 54.205 1.00 88.81 178 HIS A CA 1
ATOM 1426 C C . HIS A 1 178 ? -27.951 11.713 54.204 1.00 88.81 178 HIS A C 1
ATOM 1428 O O . HIS A 1 178 ? -28.694 12.393 53.495 1.00 88.81 178 HIS A O 1
ATOM 1434 N N . LYS A 1 179 ? -28.423 10.769 55.016 1.00 86.88 179 LYS A N 1
ATOM 1435 C CA . LYS A 1 179 ? -29.850 10.507 55.215 1.00 86.88 179 LYS A CA 1
ATOM 1436 C C . LYS A 1 179 ? -30.338 11.278 56.443 1.00 86.88 179 LYS A C 1
ATOM 1438 O O . LYS A 1 179 ? -29.750 11.171 57.513 1.00 86.88 179 LYS A O 1
ATOM 1443 N N . LYS A 1 180 ? -31.428 12.030 56.301 1.00 84.25 180 LYS A N 1
ATOM 1444 C CA . LYS A 1 180 ? -32.159 12.667 57.402 1.00 84.25 180 LYS A CA 1
ATOM 1445 C C . LYS A 1 180 ? -33.589 12.146 57.426 1.00 84.25 180 LYS A C 1
ATOM 1447 O O . LYS A 1 180 ? -34.267 12.131 56.401 1.00 84.25 180 LYS A O 1
ATOM 1452 N N . LEU A 1 181 ? -34.040 11.731 58.601 1.00 79.44 181 LEU A N 1
ATOM 1453 C CA . LEU A 1 181 ? -35.411 11.306 58.846 1.00 79.44 181 LEU A CA 1
ATOM 1454 C C . LEU A 1 181 ? -36.126 12.428 59.600 1.00 79.44 181 LEU A C 1
ATOM 1456 O O . LEU A 1 181 ? -35.686 12.807 60.682 1.00 79.44 181 LEU A O 1
ATOM 1460 N N . SER A 1 182 ? -37.197 12.977 59.029 1.00 72.69 182 SER A N 1
ATOM 1461 C CA . SER A 1 182 ? -38.074 13.905 59.744 1.00 72.69 182 SER A CA 1
ATOM 1462 C C . SER A 1 182 ? -39.353 13.168 60.105 1.00 72.69 182 SER A C 1
ATOM 1464 O O . SER A 1 182 ? -40.111 12.755 59.227 1.00 72.69 182 SER A O 1
ATOM 1466 N N . LEU A 1 183 ? -39.550 12.968 61.405 1.00 66.94 183 LEU A N 1
ATOM 1467 C CA . LEU A 1 183 ? -40.741 12.350 61.965 1.00 66.94 183 LEU A CA 1
ATOM 1468 C C . LEU A 1 183 ? -41.685 13.474 62.396 1.00 66.94 183 LEU A C 1
ATOM 1470 O O . LEU A 1 183 ? -41.403 14.180 63.363 1.00 66.94 183 LEU A O 1
ATOM 1474 N N . LYS A 1 184 ? -42.784 13.668 61.664 1.00 67.12 184 LYS A N 1
ATOM 1475 C CA . LYS A 1 184 ? -43.929 14.453 62.142 1.00 67.12 184 LYS A CA 1
ATOM 1476 C C . LYS A 1 184 ? -45.067 13.505 62.495 1.00 67.12 184 LYS A C 1
ATOM 1478 O O . LYS A 1 184 ? -45.109 12.393 61.979 1.00 67.12 184 LYS A O 1
ATOM 1483 N N . LEU A 1 185 ? -45.975 13.973 63.356 1.00 57.31 185 LEU A N 1
ATOM 1484 C CA . LEU A 1 185 ? -47.011 13.188 64.044 1.00 57.31 185 LEU A CA 1
ATOM 1485 C C . LEU A 1 185 ? -47.890 12.288 63.148 1.00 57.31 185 LEU A C 1
ATOM 1487 O O . LEU A 1 185 ? -48.583 11.448 63.694 1.00 57.31 185 LEU A O 1
ATOM 1491 N N . ASN A 1 186 ? -47.861 12.447 61.819 1.00 60.94 186 ASN A N 1
ATOM 1492 C CA . ASN A 1 186 ? -48.535 11.572 60.853 1.00 60.94 186 ASN A CA 1
ATOM 1493 C C . ASN A 1 186 ? -47.833 11.493 59.478 1.00 60.94 186 ASN A C 1
ATOM 1495 O O . ASN A 1 186 ? -48.435 11.029 58.516 1.00 60.94 186 ASN A O 1
ATOM 1499 N N . ASP A 1 187 ? -46.583 11.959 59.351 1.00 58.16 187 ASP A N 1
ATOM 1500 C CA . ASP A 1 187 ? -45.874 11.928 58.064 1.00 58.16 187 ASP A CA 1
ATOM 1501 C C . ASP A 1 187 ? -44.380 11.632 58.259 1.00 58.16 187 ASP A C 1
ATOM 1503 O O . ASP A 1 187 ? -43.678 12.282 59.047 1.00 58.16 187 ASP A O 1
ATOM 1507 N N . HIS A 1 188 ? -43.896 10.610 57.556 1.00 69.62 188 HIS A N 1
ATOM 1508 C CA . HIS A 1 188 ? -42.526 10.114 57.643 1.00 69.62 188 HIS A CA 1
ATOM 1509 C C . HIS A 1 188 ? -41.757 10.513 56.390 1.00 69.62 188 HIS A C 1
ATOM 1511 O O . HIS A 1 188 ? -41.755 9.807 55.380 1.00 69.62 188 HIS A O 1
ATOM 1517 N N . LYS A 1 189 ? -41.043 11.640 56.460 1.00 79.31 189 LYS A N 1
ATOM 1518 C CA . LYS A 1 189 ? -40.267 12.124 55.319 1.00 79.31 189 LYS A CA 1
ATOM 1519 C C . LYS A 1 189 ? -38.805 11.712 55.434 1.00 79.31 189 LYS A C 1
ATOM 1521 O O . LYS A 1 189 ? -38.068 12.164 56.313 1.00 79.31 189 LYS A O 1
ATOM 1526 N N . HIS A 1 190 ? -38.368 10.895 54.485 1.00 81.12 190 HIS A N 1
ATOM 1527 C CA . HIS A 1 190 ? -36.961 10.587 54.269 1.00 81.12 190 HIS A CA 1
ATOM 1528 C C . HIS A 1 190 ? -36.346 11.630 53.336 1.00 81.12 190 HIS A C 1
ATOM 1530 O O . HIS A 1 190 ? -36.802 11.813 52.211 1.00 81.12 190 HIS A O 1
ATOM 1536 N N . THR A 1 191 ? -35.303 12.318 53.793 1.00 84.50 191 THR A N 1
ATOM 1537 C CA . THR A 1 191 ? -34.544 13.274 52.979 1.00 84.50 191 THR A CA 1
ATOM 1538 C C . THR A 1 191 ? -33.130 12.753 52.776 1.00 84.50 191 THR A C 1
ATOM 1540 O O . THR A 1 191 ? -32.443 12.439 53.746 1.00 84.50 191 THR A O 1
ATOM 1543 N N . TYR A 1 192 ? -32.677 12.688 51.528 1.00 86.50 192 TYR A N 1
ATOM 1544 C CA . TYR A 1 192 ? -31.313 12.300 51.181 1.00 86.50 192 TYR A CA 1
ATOM 1545 C C . TYR A 1 192 ? -30.573 13.513 50.625 1.00 86.50 192 TYR A C 1
ATOM 1547 O O . TYR A 1 192 ? -31.049 14.160 49.695 1.00 86.50 192 TYR A O 1
ATOM 1555 N N . LYS A 1 193 ? -29.407 13.821 51.190 1.00 88.00 193 LYS A N 1
ATOM 1556 C CA . LYS A 1 193 ? -28.466 14.800 50.647 1.00 88.00 193 LYS A CA 1
ATOM 1557 C C . LYS A 1 193 ? -27.277 14.037 50.079 1.00 88.00 193 LYS A C 1
ATOM 1559 O O . LYS A 1 193 ? -26.533 13.416 50.833 1.00 88.00 193 LYS A O 1
ATOM 1564 N N . ILE A 1 194 ? -27.131 14.072 48.761 1.00 88.88 194 ILE A N 1
ATOM 1565 C CA . ILE A 1 194 ? -26.045 13.401 48.044 1.00 88.88 194 ILE A CA 1
ATOM 1566 C C . ILE A 1 194 ? -25.017 14.462 47.654 1.00 88.88 194 ILE A C 1
ATOM 1568 O O . ILE A 1 194 ? -25.355 15.442 46.995 1.00 88.88 194 ILE A O 1
ATOM 1572 N N . GLU A 1 195 ? -23.776 14.272 48.081 1.00 86.62 195 GLU A N 1
ATOM 1573 C CA . GLU A 1 195 ? -22.646 15.149 47.792 1.00 86.62 195 GLU A CA 1
ATOM 1574 C C . GLU A 1 195 ? -21.643 14.394 46.919 1.00 86.62 195 GLU A C 1
ATOM 1576 O O . GLU A 1 195 ? -21.104 13.358 47.313 1.00 86.62 195 GLU A O 1
ATOM 1581 N N . PHE A 1 196 ? -21.410 14.913 45.715 1.00 86.69 196 PHE A N 1
ATOM 1582 C CA . PHE A 1 196 ? -20.438 14.370 44.773 1.00 86.69 196 PHE A CA 1
ATOM 1583 C C . PHE A 1 196 ? -19.153 15.190 44.828 1.00 86.69 196 PHE A C 1
ATOM 1585 O O . PHE A 1 196 ? -19.189 16.415 44.701 1.00 86.69 196 PHE A O 1
ATOM 1592 N N . TYR A 1 197 ? -18.016 14.512 44.937 1.00 84.94 197 TYR A N 1
ATOM 1593 C CA . TYR A 1 197 ? -16.702 15.120 44.775 1.00 84.94 197 TYR A CA 1
ATOM 1594 C C . TYR A 1 197 ? -16.098 14.613 43.472 1.00 84.94 197 TYR A C 1
ATOM 1596 O O . TYR A 1 197 ? -15.889 13.412 43.301 1.00 84.94 197 TYR A O 1
ATOM 1604 N N . PHE A 1 198 ? -15.833 15.526 42.545 1.00 84.25 198 PHE A N 1
ATOM 1605 C CA . PHE A 1 198 ? -15.321 15.206 41.214 1.00 84.25 198 PHE A CA 1
ATOM 1606 C C . PHE A 1 198 ? -13.791 15.245 41.172 1.00 84.25 198 PHE A C 1
ATOM 1608 O O . PHE A 1 198 ? -13.162 16.017 41.898 1.00 84.25 198 PHE A O 1
ATOM 1615 N N . ASP A 1 199 ? -13.189 14.415 40.319 1.00 79.12 199 ASP A N 1
ATOM 1616 C CA . ASP A 1 199 ? -11.743 14.422 40.089 1.00 79.12 199 ASP A CA 1
ATOM 1617 C C . ASP A 1 199 ? -11.326 15.683 39.305 1.00 79.12 199 ASP A C 1
ATOM 1619 O O . ASP A 1 199 ? -11.879 16.005 38.249 1.00 79.12 199 ASP A O 1
ATOM 1623 N N . GLU A 1 200 ? -10.321 16.400 39.814 1.00 72.25 200 GLU A N 1
ATOM 1624 C CA . GLU A 1 200 ? -9.833 17.666 39.254 1.00 72.25 200 GLU A CA 1
ATOM 1625 C C . GLU A 1 200 ? -9.242 17.504 37.844 1.00 72.25 200 GLU A C 1
ATOM 1627 O O . GLU A 1 200 ? -9.201 18.466 37.071 1.00 72.25 200 GLU A O 1
ATOM 1632 N N . LYS A 1 201 ? -8.839 16.280 37.476 1.00 71.25 201 LYS A N 1
ATOM 1633 C CA . LYS A 1 201 ? -8.259 15.946 36.164 1.00 71.25 201 LYS A CA 1
ATOM 1634 C C . LYS A 1 201 ? -9.203 16.186 34.983 1.00 71.25 201 LYS A C 1
ATOM 1636 O O . LYS A 1 201 ? -8.728 16.457 33.881 1.00 71.25 201 LYS A O 1
ATOM 1641 N N . TYR A 1 202 ? -10.519 16.113 35.192 1.00 67.69 202 TYR A N 1
ATOM 1642 C CA . TYR A 1 202 ? -11.522 16.308 34.134 1.00 67.69 202 TYR A CA 1
ATOM 1643 C C . TYR A 1 202 ? -12.028 17.759 34.033 1.00 67.69 202 TYR A C 1
ATOM 1645 O O . TYR A 1 202 ? -12.893 18.061 33.209 1.00 67.69 202 TYR A O 1
ATOM 1653 N N . GLY A 1 203 ? -11.419 18.671 34.800 1.00 62.72 203 GLY A N 1
ATOM 1654 C CA . GLY A 1 203 ? -11.703 20.102 34.801 1.00 62.72 203 GLY A CA 1
ATOM 1655 C C . GLY A 1 203 ? -12.721 20.509 35.867 1.00 62.72 203 GLY A C 1
ATOM 1656 O O . GLY A 1 203 ? -13.728 19.844 36.089 1.00 62.72 203 GLY A O 1
ATOM 1657 N N . LYS A 1 204 ? -12.477 21.651 36.517 1.00 56.09 204 LYS A N 1
ATOM 1658 C CA . LYS A 1 204 ? -13.433 22.279 37.437 1.00 56.09 204 LYS A CA 1
ATOM 1659 C C . LYS A 1 204 ? -14.435 23.086 36.621 1.00 56.09 204 LYS A C 1
ATOM 1661 O O . LYS A 1 204 ? -14.143 24.210 36.222 1.00 56.09 204 LYS A O 1
ATOM 1666 N N . LYS A 1 205 ? -15.617 22.528 36.363 1.00 52.84 205 LYS A N 1
ATOM 1667 C CA . LYS A 1 205 ? -16.766 23.342 35.959 1.00 52.84 205 LYS A CA 1
ATOM 1668 C C . LYS A 1 205 ? -17.624 23.548 37.198 1.00 52.84 205 LYS A C 1
ATOM 1670 O O . LYS A 1 205 ? -18.287 22.625 37.655 1.00 52.84 205 LYS A O 1
ATOM 1675 N N . THR A 1 206 ? -17.553 24.743 37.772 1.00 47.75 206 THR A N 1
ATOM 1676 C CA . THR A 1 206 ? -18.488 25.178 38.807 1.00 47.75 206 THR A CA 1
ATOM 1677 C C . THR A 1 206 ? -19.873 25.228 38.178 1.00 47.75 206 THR A C 1
ATOM 1679 O O . THR A 1 206 ? -20.153 26.059 37.314 1.00 47.75 206 THR A O 1
ATOM 1682 N N . ILE A 1 207 ? -20.716 24.273 38.557 1.00 53.50 207 ILE A N 1
ATOM 1683 C CA . ILE A 1 207 ? -22.142 24.317 38.258 1.00 53.50 207 ILE A CA 1
ATOM 1684 C C . ILE A 1 207 ? -22.684 25.432 39.159 1.00 53.50 207 ILE A C 1
ATOM 1686 O O . ILE A 1 207 ? -22.661 25.285 40.380 1.00 53.50 207 ILE A O 1
ATOM 1690 N N . LYS A 1 208 ? -23.004 26.585 38.563 1.00 35.94 208 LYS A N 1
ATOM 1691 C CA . LYS A 1 208 ? -23.763 27.643 39.238 1.00 35.94 208 LYS A CA 1
ATOM 1692 C C . LYS A 1 208 ? -25.210 27.205 39.393 1.00 35.94 208 LYS A C 1
ATOM 1694 O O . LYS A 1 208 ? -25.708 26.562 38.442 1.00 35.94 208 LYS A O 1
#

pLDDT: mean 79.24, std 13.05, range [35.94, 94.88]

Organism: NCBI:txid392033

Radius of gyration: 33.79 Å; chains: 1; bounding box: 82×59×89 Å

InterPro domains:
  IPR007081 RNA polymerase Rpb1, domain 5 [PF04998] (94-137)